Protein AF-0000000083549636 (afdb_homodimer)

Solvent-accessible surface area (backbone atoms only — not comparable to full-atom values): 14020 Å² total; per-residue (Å²): 112,46,42,38,37,37,41,32,46,64,84,72,48,72,67,56,48,50,49,48,54,52,51,46,47,52,28,48,30,70,41,70,68,48,62,85,80,60,71,44,77,49,77,46,73,27,59,72,86,30,52,46,70,59,37,58,72,70,75,50,64,70,58,80,68,32,36,42,35,42,33,38,28,56,79,69,54,65,66,43,44,41,44,28,35,36,44,33,28,53,48,36,30,75,76,66,66,34,55,34,47,22,36,27,40,40,44,38,70,51,56,58,85,73,39,64,91,53,92,89,34,39,40,52,73,71,63,79,88,112,47,43,38,39,37,43,33,46,65,86,72,50,72,68,54,48,47,50,49,54,52,50,46,48,52,25,47,30,70,40,70,68,50,59,85,39,41,40,36,38,39,52,47,71,28,57,72,93,72,59,88,76,82,60,94,79,74,76,59,64,71,58,79,68,32,38,40,36,42,34,38,24,53,82,72,53,71,66,42,50,52,47,28,54,51,44,32,35,53,48,36,32,76,75,68,66,34,54,58,65,22,56,47,78,48,80,44,67,36,56,59,71,32,32,22,76,28,60,28,32,34,40,53,72,73,62,80,88

Organism: NCBI:txid2306993

Secondary structure (DSSP, 8-state):
--EEEEEEES---HHHHHHHHHHHHHHHHHHHT--TT--EEEEEEE-GGGEEE--TTS-----TT-EEEEEEES---HHHHHHHHHHHHHHIIIII---GGGEEEEEEE--GGG---BTTB-HHHHT--/--EEEEEEES---HHHHHHHHHHHHHHHHHHHT--TT--EEEEEEE-GGG-----SSS-----TT-EEEEEEES---HHHHHHHHHHHHHHHHHHH---GGGEEEEEEE--GGGEE-BTTB-HHHHT--

Nearest PDB structures (foldseek):
  2aag-assembly2_D  TM=9.962E-01  e=1.616E-19  Pseudomonas pavonaceae
  2aaj-assembly1_A  TM=9.960E-01  e=3.133E-18  Pseudomonas pavonaceae
  4lho-assembly1_A  TM=9.629E-01  e=4.866E-15  coryneform bacterium
  7puo-assembly2_F  TM=8.118E-01  e=1.843E-08  Pseudomonas putida
  6blm-assembly1_C  TM=8.135E-01  e=2.713E-08  Burkholderia lata

Foldseek 3Di:
DKAKEKEAEDDDDPVLVVQLQLLLLVLLCVLQVDDSPPHHYYYDYDHPVVDDDDQPPPPQDEDNGAMEMEMEEADDDPRSVVSSLVSSQVSCCVRNVRHSSRYHYHYDHDDQQVDDPDDPDSCSVVVVD/DKAKEKEAEDDDDPVLVVQLQLLLLVLLCVLQVDDSPPHHYYYDYDHPVVDDDDDPPPPQDEDRGAMEMEMEEADDDPVSVVSSLVSSQVSCCVRNVRHSSRYDYHYDHDDQQVDDPDPPDSCSVVVVD

Sequence (258 aa):
MPLMQYHVIKGRTPEQIALLLDTAHDAMVRSFGVPEGDRYQTLQEYEPSHLKALDTGLGIPRTENFVLLHVVSRPRGKEAKQEFYRNLCDDLQAKCGIAPSDVMISFTENGDEDWSFGYGRAQFLTGELMPLMQYHVIKGRTPEQIALLLDTAHDAMVRSFGVPEGDRYQTLQEYEPSHLKALDTGLGIPRTENFVLLHVVSRPRGKEAKQEFYRNLCDDLQAKCGIAPSDVMISFTENGDEDWSFGYGRAQFLTGEL

InterPro domains:
  IPR014347 Tautomerase/MIF superfamily [G3DSA:3.30.429.10] (1-129)
  IPR014347 Tautomerase/MIF superfamily [SSF55331] (2-128)
  IPR037479 Tautomerase, MSAD family [PF14552] (38-118)
  IPR037479 Tautomerase, MSAD family [PTHR38460] (1-128)

Radius of gyration: 18.74 Å; Cα contacts (8 Å, |Δi|>4): 483; chains: 2; bounding box: 41×49×44 Å

pLDDT: mean 95.76, std 3.69, range [76.69, 98.81]

Structure (mmCIF, N/CA/C/O backbone):
data_AF-0000000083549636-model_v1
#
loop_
_entity.id
_entity.type
_entity.pdbx_description
1 polymer 'Tautomerase family protein'
#
loop_
_atom_site.group_PDB
_atom_site.id
_atom_site.type_symbol
_atom_site.label_atom_id
_atom_site.label_alt_id
_atom_site.label_comp_id
_atom_site.label_asym_id
_atom_site.label_entity_id
_atom_site.label_seq_id
_atom_site.pdbx_PDB_ins_code
_atom_site.Cartn_x
_atom_site.Cartn_y
_atom_site.Cartn_z
_atom_site.occupancy
_atom_site.B_iso_or_equiv
_atom_site.auth_seq_id
_atom_site.auth_comp_id
_ato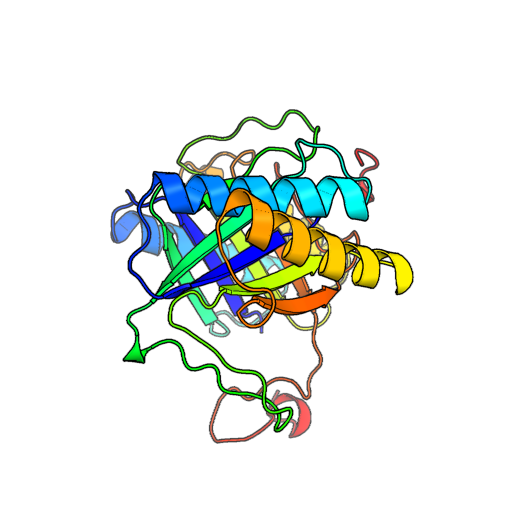m_site.auth_asym_id
_atom_site.auth_atom_id
_atom_site.pdbx_PDB_model_num
ATOM 1 N N . MET A 1 1 ? 10.75 -14.773 1.846 1 79.81 1 MET A N 1
ATOM 2 C CA . MET A 1 1 ? 10.047 -14.367 3.059 1 79.81 1 MET A CA 1
ATOM 3 C C . MET A 1 1 ? 9.359 -13.016 2.861 1 79.81 1 MET A C 1
ATOM 5 O O . MET A 1 1 ? 9.883 -11.984 3.277 1 79.81 1 MET A O 1
ATOM 9 N N . PRO A 1 2 ? 8.234 -13.453 2.068 1 95.69 2 PRO A N 1
ATOM 10 C CA . PRO A 1 2 ? 7.566 -12.156 1.888 1 95.69 2 PRO A CA 1
ATOM 11 C C . PRO A 1 2 ? 6.465 -11.914 2.918 1 95.69 2 PRO A C 1
ATOM 13 O O . PRO A 1 2 ? 5.824 -12.859 3.381 1 95.69 2 PRO A O 1
ATOM 16 N N . LEU A 1 3 ? 6.344 -10.727 3.414 1 97.81 3 LEU A N 1
ATOM 17 C CA . LEU A 1 3 ? 5.137 -10.266 4.09 1 97.81 3 LEU A CA 1
ATOM 18 C C . LEU A 1 3 ? 4.098 -9.789 3.078 1 97.81 3 LEU A C 1
ATOM 20 O O . LEU A 1 3 ? 4.359 -8.867 2.299 1 97.81 3 LEU A O 1
ATOM 24 N N . MET A 1 4 ? 2.975 -10.492 3.049 1 98.5 4 MET A N 1
ATOM 25 C CA . MET A 1 4 ? 1.905 -10.141 2.119 1 98.5 4 MET A CA 1
ATOM 26 C C . MET A 1 4 ? 0.759 -9.445 2.846 1 98.5 4 MET A C 1
ATOM 28 O O . MET A 1 4 ? 0.132 -10.031 3.73 1 98.5 4 MET A O 1
ATOM 32 N N . GLN A 1 5 ? 0.441 -8.195 2.426 1 98.69 5 GLN A N 1
ATOM 33 C CA . GLN A 1 5 ? -0.58 -7.367 3.064 1 98.69 5 GLN A CA 1
ATOM 34 C C . GLN A 1 5 ? -1.733 -7.082 2.105 1 98.69 5 GLN A C 1
ATOM 36 O O . GLN A 1 5 ? -1.559 -6.387 1.104 1 98.69 5 GLN A O 1
ATOM 41 N N . TYR A 1 6 ? -2.893 -7.574 2.504 1 98.81 6 TYR A N 1
ATOM 42 C CA . TYR A 1 6 ? -4.059 -7.457 1.637 1 98.81 6 TYR A CA 1
ATOM 43 C C . TYR A 1 6 ? -4.996 -6.359 2.125 1 98.81 6 TYR A C 1
ATOM 45 O O . TYR A 1 6 ? -5.238 -6.23 3.328 1 98.81 6 TYR A O 1
ATOM 53 N N . HIS A 1 7 ? -5.477 -5.582 1.201 1 98.69 7 HIS A N 1
ATOM 54 C CA . HIS A 1 7 ? -6.5 -4.566 1.418 1 98.69 7 HIS A CA 1
ATOM 55 C C . HIS A 1 7 ? -7.719 -4.812 0.534 1 98.69 7 HIS A C 1
ATOM 57 O O . HIS A 1 7 ? -7.609 -4.812 -0.694 1 98.69 7 HIS A O 1
ATOM 63 N N . VAL A 1 8 ? -8.836 -5.043 1.179 1 98.44 8 VAL A N 1
ATOM 64 C CA . VAL A 1 8 ? -10.039 -5.402 0.439 1 98.44 8 VAL A CA 1
ATOM 65 C C . VAL A 1 8 ? -11.242 -4.648 1.008 1 98.44 8 VAL A C 1
ATOM 67 O O . VAL A 1 8 ? -11.195 -4.16 2.139 1 98.44 8 VAL A O 1
ATOM 70 N N . ILE A 1 9 ? -12.258 -4.496 0.189 1 96.94 9 ILE A N 1
ATOM 71 C CA . ILE A 1 9 ? -13.516 -3.938 0.661 1 96.94 9 ILE A CA 1
ATOM 72 C C . ILE A 1 9 ? -14.297 -5 1.429 1 96.94 9 ILE A C 1
ATOM 74 O O . ILE A 1 9 ? -14.32 -6.168 1.033 1 96.94 9 ILE A O 1
ATOM 78 N N . LYS A 1 10 ? -15 -4.57 2.467 1 96.5 10 LYS A N 1
ATOM 79 C CA . LYS A 1 10 ? -15.828 -5.473 3.262 1 96.5 10 LYS A CA 1
ATOM 80 C C . LYS A 1 10 ? -16.828 -6.215 2.385 1 96.5 10 LYS A C 1
ATOM 82 O O . LYS A 1 10 ? -17.328 -5.668 1.398 1 96.5 10 LYS A O 1
ATOM 87 N N . GLY A 1 11 ? -17.203 -7.562 2.863 1 95.94 11 GLY A N 1
ATOM 88 C CA . GLY A 1 11 ? -18.25 -8.281 2.152 1 95.94 11 GLY A CA 1
ATOM 89 C C . GLY A 1 11 ? -17.953 -9.758 1.978 1 95.94 11 GLY A C 1
ATOM 90 O O . GLY A 1 11 ? -18.844 -10.555 1.704 1 95.94 11 GLY A O 1
ATOM 91 N N . ARG A 1 12 ? -16.734 -10.18 2.078 1 96.94 12 ARG A N 1
ATOM 92 C CA . ARG A 1 12 ? -16.359 -11.578 1.912 1 96.94 12 ARG A CA 1
ATOM 93 C C . ARG A 1 12 ? -16.625 -12.375 3.182 1 96.94 12 ARG A C 1
ATOM 95 O O . ARG A 1 12 ? -16.5 -11.859 4.289 1 96.94 12 ARG A O 1
ATOM 102 N N . THR A 1 13 ? -16.984 -13.625 2.959 1 97.88 13 THR A N 1
ATOM 103 C CA . THR A 1 13 ? -17.125 -14.531 4.09 1 97.88 13 THR A CA 1
ATOM 104 C C . THR A 1 13 ? -15.758 -14.984 4.594 1 97.88 13 THR A C 1
ATOM 106 O O . THR A 1 13 ? -14.758 -14.867 3.881 1 97.88 13 THR A O 1
ATOM 109 N N . PRO A 1 14 ? -15.75 -15.477 5.836 1 97.75 14 PRO A N 1
ATOM 110 C CA . PRO A 1 14 ? -14.484 -16.016 6.336 1 97.75 14 PRO A CA 1
ATOM 111 C C . PRO A 1 14 ? -13.906 -17.094 5.422 1 97.75 14 PRO A C 1
ATOM 113 O O . PRO A 1 14 ? -12.68 -17.188 5.262 1 97.75 14 PRO A O 1
ATOM 116 N N . GLU A 1 15 ? -14.766 -17.875 4.891 1 98.25 15 GLU A N 1
ATOM 117 C CA . GLU A 1 15 ? -14.305 -18.938 3.986 1 98.25 15 GLU A CA 1
ATOM 118 C C . GLU A 1 15 ? -13.688 -18.344 2.723 1 98.25 15 GLU A C 1
ATOM 120 O O . GLU A 1 15 ? -12.68 -18.844 2.225 1 98.25 15 GLU A O 1
ATOM 125 N N . GLN A 1 16 ? -14.32 -17.344 2.174 1 98.19 16 GLN A N 1
ATOM 126 C CA . GLN A 1 16 ? -13.797 -16.672 0.992 1 98.19 16 GLN A CA 1
ATOM 127 C C . GLN A 1 16 ? -12.445 -16.016 1.285 1 98.19 16 GLN A C 1
ATOM 129 O O . GLN A 1 16 ? -11.547 -16.031 0.439 1 98.19 16 GLN A O 1
ATOM 134 N N . ILE A 1 17 ? -12.297 -15.414 2.482 1 98.44 17 ILE A N 1
ATOM 135 C CA . ILE A 1 17 ? -11.047 -14.789 2.891 1 98.44 17 ILE A CA 1
ATOM 136 C C . ILE A 1 17 ? -9.953 -15.852 3.014 1 98.44 17 ILE A C 1
ATOM 138 O O . ILE A 1 17 ? -8.844 -15.68 2.508 1 98.44 17 ILE A O 1
ATOM 142 N N . ALA A 1 18 ? -10.281 -16.953 3.65 1 98.56 18 ALA A N 1
ATOM 143 C CA . ALA A 1 18 ? -9.32 -18.031 3.799 1 98.56 18 ALA A CA 1
ATOM 144 C C . ALA A 1 18 ? -8.852 -18.547 2.438 1 98.56 18 ALA A C 1
ATOM 146 O O . ALA A 1 18 ? -7.652 -18.766 2.23 1 98.56 18 ALA A O 1
ATOM 147 N N . LEU A 1 19 ? -9.758 -18.688 1.578 1 98.75 19 LEU A N 1
ATOM 148 C CA . LEU A 1 19 ? -9.43 -19.172 0.243 1 98.75 19 LEU A CA 1
ATOM 149 C C . LEU A 1 19 ? -8.539 -18.172 -0.494 1 98.75 19 LEU A C 1
ATOM 151 O O . LEU A 1 19 ? -7.594 -18.578 -1.177 1 98.75 19 LEU A O 1
ATOM 155 N N . LEU A 1 20 ? -8.852 -16.922 -0.37 1 98.75 20 LEU A N 1
ATOM 156 C CA . LEU A 1 20 ? -8.047 -15.875 -0.977 1 98.75 20 LEU A CA 1
ATOM 157 C C . LEU A 1 20 ? -6.609 -15.93 -0.469 1 98.75 20 LEU A C 1
ATOM 159 O O . LEU A 1 20 ? -5.668 -15.93 -1.262 1 98.75 20 LEU A O 1
ATOM 163 N N . LEU A 1 21 ? -6.441 -16 0.85 1 98.75 21 LEU A N 1
ATOM 164 C CA . LEU A 1 21 ? -5.117 -16.016 1.458 1 98.75 21 LEU A CA 1
ATOM 165 C C . LEU A 1 21 ? -4.344 -17.266 1.054 1 98.75 21 LEU A C 1
ATOM 167 O O . LEU A 1 21 ? -3.164 -17.188 0.705 1 98.75 21 LEU A O 1
ATOM 171 N N . ASP A 1 22 ? -5.012 -18.391 1.09 1 98.75 22 ASP A N 1
ATOM 172 C CA . ASP A 1 22 ? -4.379 -19.656 0.702 1 98.75 22 ASP A CA 1
ATOM 173 C C . ASP A 1 22 ? -3.938 -19.609 -0.76 1 98.75 22 ASP A C 1
ATOM 175 O O . ASP A 1 22 ? -2.82 -20.016 -1.088 1 98.75 22 ASP A O 1
ATOM 179 N N . THR A 1 23 ? -4.812 -19.172 -1.6 1 98.81 23 THR A N 1
ATOM 180 C CA . THR A 1 23 ? -4.555 -19.125 -3.035 1 98.81 23 THR A CA 1
ATOM 181 C C . THR A 1 23 ? -3.361 -18.219 -3.338 1 98.81 23 THR A C 1
ATOM 183 O O . THR A 1 23 ? -2.473 -18.594 -4.105 1 98.81 23 THR A O 1
ATOM 186 N N . ALA A 1 24 ? -3.357 -17.062 -2.75 1 98.75 24 ALA A N 1
ATOM 187 C CA . ALA A 1 24 ? -2.256 -16.125 -2.969 1 98.75 24 ALA A CA 1
ATOM 188 C C . ALA A 1 24 ? -0.942 -16.688 -2.439 1 98.75 24 ALA A C 1
ATOM 190 O O . ALA A 1 24 ? 0.109 -16.516 -3.062 1 98.75 24 ALA A O 1
ATOM 191 N N . HIS A 1 25 ? -1.018 -17.312 -1.32 1 98.38 25 HIS A N 1
ATOM 192 C CA . HIS A 1 25 ? 0.175 -17.922 -0.747 1 98.38 25 HIS A CA 1
ATOM 193 C C . HIS A 1 25 ? 0.759 -18.969 -1.683 1 98.38 25 HIS A C 1
ATOM 195 O O . HIS A 1 25 ? 1.968 -19 -1.927 1 98.38 25 HIS A O 1
ATOM 201 N N . ASP A 1 26 ? -0.041 -19.797 -2.176 1 98.25 26 ASP A N 1
ATOM 202 C CA . ASP A 1 26 ? 0.401 -20.844 -3.09 1 98.25 26 ASP A CA 1
ATOM 203 C C . ASP A 1 26 ? 1.101 -20.25 -4.309 1 98.25 26 ASP A C 1
ATOM 205 O O . ASP A 1 26 ? 2.137 -20.766 -4.746 1 98.25 26 ASP A O 1
ATOM 209 N N . ALA A 1 27 ? 0.488 -19.219 -4.859 1 98.31 27 ALA A N 1
ATOM 210 C CA . ALA A 1 27 ? 1.088 -18.562 -6.012 1 98.31 27 ALA A CA 1
ATOM 211 C C . ALA A 1 27 ? 2.465 -18 -5.668 1 98.31 27 ALA A C 1
ATOM 213 O O . ALA A 1 27 ? 3.396 -18.094 -6.473 1 98.31 27 ALA A O 1
ATOM 214 N N . MET A 1 28 ? 2.562 -17.375 -4.496 1 97.69 28 MET A N 1
ATOM 215 C CA . MET A 1 28 ? 3.824 -16.797 -4.039 1 97.69 28 MET A CA 1
ATOM 216 C C . MET A 1 28 ? 4.891 -17.875 -3.881 1 97.69 28 MET A C 1
ATOM 218 O O . MET A 1 28 ? 6.012 -17.719 -4.363 1 97.69 28 MET A O 1
ATOM 222 N N . VAL A 1 29 ? 4.57 -18.984 -3.291 1 97.31 29 VAL A N 1
ATOM 223 C CA . VAL A 1 29 ? 5.484 -20.109 -3.068 1 97.31 29 VAL A CA 1
ATOM 224 C C . VAL A 1 29 ? 6 -20.625 -4.406 1 97.31 29 VAL A C 1
ATOM 226 O O . VAL A 1 29 ? 7.207 -20.797 -4.594 1 97.31 29 VAL A O 1
ATOM 229 N N . ARG A 1 30 ? 5.133 -20.812 -5.332 1 96.5 30 ARG A N 1
ATOM 230 C CA . ARG A 1 30 ? 5.488 -21.359 -6.641 1 96.5 30 ARG A CA 1
ATOM 23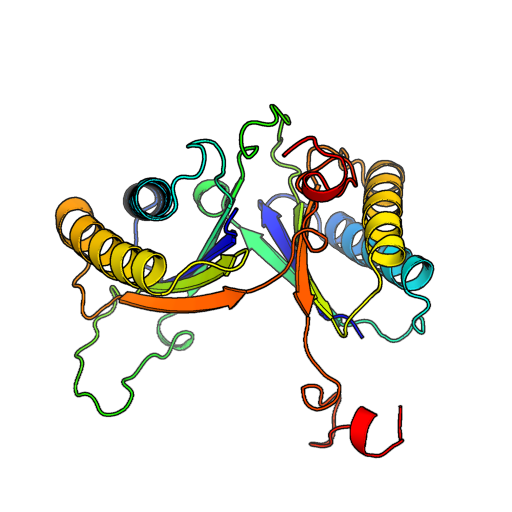1 C C . ARG A 1 30 ? 6.367 -20.375 -7.418 1 96.5 30 ARG A C 1
ATOM 233 O O . ARG A 1 30 ? 7.293 -20.781 -8.117 1 96.5 30 ARG A O 1
ATOM 240 N N . SER A 1 31 ? 6.094 -19.141 -7.336 1 96.69 31 SER A N 1
ATOM 241 C CA . SER A 1 31 ? 6.77 -18.141 -8.156 1 96.69 31 SER A CA 1
ATOM 242 C C . SER A 1 31 ? 8.148 -17.812 -7.602 1 96.69 31 SER A C 1
ATOM 244 O O . SER A 1 31 ? 9.086 -17.562 -8.359 1 96.69 31 SER A O 1
ATOM 246 N N . PHE A 1 32 ? 8.25 -17.781 -6.285 1 95.88 32 PHE A N 1
ATOM 247 C CA . PHE A 1 32 ? 9.492 -17.328 -5.672 1 95.88 32 PHE A CA 1
ATOM 248 C C . PHE A 1 32 ? 10.297 -18.5 -5.137 1 95.88 32 PHE A C 1
ATOM 250 O O . PHE A 1 32 ? 11.461 -18.328 -4.762 1 95.88 32 PHE A O 1
ATOM 257 N N . GLY A 1 33 ? 9.773 -19.672 -5.078 1 93.88 33 GLY A N 1
ATOM 258 C CA . GLY A 1 33 ? 10.492 -20.844 -4.621 1 93.88 33 GLY A CA 1
ATOM 259 C C . GLY A 1 33 ? 10.789 -20.828 -3.135 1 93.88 33 GLY A C 1
ATOM 260 O O . GLY A 1 33 ? 11.875 -21.25 -2.707 1 93.88 33 GLY A O 1
ATOM 261 N N . VAL A 1 34 ? 9.961 -20.328 -2.338 1 92.69 34 VAL A N 1
ATOM 262 C CA . VAL A 1 34 ? 10.133 -20.281 -0.89 1 92.69 34 VAL A CA 1
ATOM 263 C C . VAL A 1 34 ? 9.461 -21.5 -0.257 1 92.69 34 VAL A C 1
ATOM 265 O O . VAL A 1 34 ? 8.578 -22.109 -0.865 1 92.69 34 VAL A O 1
ATOM 268 N N . PRO A 1 35 ? 9.906 -21.859 0.959 1 93.69 35 PRO A N 1
ATOM 269 C CA . PRO A 1 35 ? 9.227 -22.969 1.639 1 93.69 35 PRO A CA 1
ATOM 270 C C . PRO A 1 35 ? 7.75 -22.688 1.89 1 93.69 35 PRO A C 1
ATOM 272 O O . PRO A 1 35 ? 7.363 -21.531 2.113 1 93.69 35 PRO A O 1
ATOM 275 N N . GLU A 1 36 ? 6.969 -23.75 1.925 1 94.75 36 GLU A N 1
ATOM 276 C CA . GLU A 1 36 ? 5.527 -23.625 2.143 1 94.75 36 GLU A CA 1
ATOM 277 C C . GLU A 1 36 ? 5.227 -22.969 3.484 1 94.75 36 GLU A C 1
ATOM 279 O O . GLU A 1 36 ? 4.234 -22.25 3.621 1 94.75 36 GLU A O 1
ATOM 284 N N . GLY A 1 37 ? 6.098 -23.203 4.402 1 95.06 37 GLY A N 1
ATOM 285 C CA . GLY A 1 37 ? 5.871 -22.672 5.738 1 95.06 37 GLY A CA 1
ATOM 286 C C . GLY A 1 37 ? 6.207 -21.203 5.863 1 95.06 37 GLY A C 1
ATOM 287 O O . GLY A 1 37 ? 5.902 -20.562 6.879 1 95.06 37 GLY A O 1
ATOM 288 N N . ASP A 1 38 ? 6.871 -20.656 4.918 1 93.88 38 ASP A N 1
ATOM 289 C CA . ASP A 1 38 ? 7.199 -19.234 4.895 1 93.88 38 ASP A CA 1
ATOM 290 C C . ASP A 1 38 ? 5.965 -18.391 4.586 1 93.88 38 ASP A C 1
ATOM 292 O O . ASP A 1 38 ? 5.805 -17.906 3.465 1 93.88 38 ASP A O 1
ATOM 296 N N . ARG A 1 39 ? 5.105 -18.281 5.59 1 97.19 39 ARG A N 1
ATOM 297 C CA . ARG A 1 39 ? 3.797 -17.672 5.383 1 97.19 39 ARG A CA 1
ATOM 298 C C . ARG A 1 39 ? 3.547 -16.562 6.391 1 97.19 39 ARG A C 1
ATOM 300 O O . ARG A 1 39 ? 3.355 -16.812 7.578 1 97.19 39 ARG A O 1
ATOM 307 N N . TYR A 1 40 ? 3.555 -15.383 6.008 1 97.69 40 TYR A N 1
ATOM 308 C CA . TYR A 1 40 ? 3.248 -14.172 6.766 1 97.69 40 TYR A CA 1
ATOM 309 C C . TYR A 1 40 ? 2.283 -13.273 6 1 97.69 40 TYR A C 1
ATOM 311 O O . TYR A 1 40 ? 2.658 -12.672 4.992 1 97.69 40 TYR A O 1
ATOM 319 N N . GLN A 1 41 ? 0.999 -13.234 6.422 1 98.44 41 GLN A N 1
ATOM 320 C CA . GLN A 1 41 ? -0.055 -12.531 5.703 1 98.44 41 GLN A CA 1
ATOM 321 C C . GLN A 1 41 ? -0.941 -11.734 6.66 1 98.44 41 GLN A C 1
ATOM 323 O O . GLN A 1 41 ? -1.229 -12.195 7.77 1 98.44 41 GLN A O 1
ATOM 328 N N . THR A 1 42 ? -1.265 -10.578 6.258 1 98.5 42 THR A N 1
ATOM 329 C CA . THR A 1 42 ? -2.289 -9.789 6.93 1 98.5 42 THR A CA 1
ATOM 330 C C . THR A 1 42 ? -3.365 -9.344 5.941 1 98.5 42 THR A C 1
ATOM 332 O O . THR A 1 42 ? -3.086 -9.156 4.758 1 98.5 42 THR A O 1
ATOM 335 N N . LEU A 1 43 ? -4.598 -9.258 6.398 1 98.56 43 LEU A N 1
ATOM 336 C CA . LEU A 1 43 ? -5.699 -8.773 5.574 1 98.56 43 LEU A CA 1
ATOM 337 C C . LEU A 1 43 ? -6.535 -7.746 6.332 1 98.56 43 LEU A C 1
ATOM 339 O O . LEU A 1 43 ? -6.957 -7.996 7.465 1 98.56 43 LEU A O 1
ATOM 343 N N . GLN A 1 44 ? -6.668 -6.617 5.742 1 97.81 44 GLN A N 1
ATOM 344 C CA . GLN A 1 44 ? -7.523 -5.562 6.277 1 97.81 44 GLN A CA 1
ATOM 345 C C . GLN A 1 44 ? -8.758 -5.363 5.406 1 97.81 44 GLN A C 1
ATOM 347 O O . GLN A 1 44 ? -8.664 -5.348 4.18 1 97.81 44 GLN A O 1
ATOM 352 N N . GLU A 1 45 ? -9.883 -5.238 6.035 1 97.88 45 GLU A N 1
ATOM 353 C CA . GLU A 1 45 ? -11.133 -4.945 5.344 1 97.88 45 GLU A CA 1
ATOM 354 C C . GLU A 1 45 ? -11.547 -3.49 5.535 1 97.88 45 GLU A C 1
ATOM 356 O O . GLU A 1 45 ? -11.406 -2.941 6.633 1 97.88 45 GLU A O 1
ATOM 361 N N . TYR A 1 46 ? -12.039 -2.92 4.445 1 96.5 46 TYR A N 1
ATOM 362 C CA . TYR A 1 46 ? -12.383 -1.502 4.453 1 96.5 46 TYR A CA 1
ATOM 363 C C . TYR A 1 46 ? -13.852 -1.293 4.086 1 96.5 46 TYR A C 1
ATOM 365 O O . TYR A 1 46 ? -14.414 -2.059 3.301 1 96.5 46 TYR A O 1
ATOM 373 N N . GLU A 1 47 ? -14.391 -0.151 4.664 1 94.81 47 GLU A N 1
ATOM 374 C CA . GLU A 1 47 ? -15.586 0.396 4.035 1 94.81 47 GLU A CA 1
ATOM 375 C C . GLU A 1 47 ? -15.305 0.859 2.609 1 94.81 47 GLU A C 1
ATOM 377 O O . GLU A 1 47 ? -14.195 1.314 2.311 1 94.81 47 GLU A O 1
ATOM 382 N N . PRO A 1 48 ? -16.297 0.844 1.713 1 92.94 48 PRO A N 1
ATOM 383 C CA . PRO A 1 48 ? -16.094 1.262 0.325 1 92.94 48 PRO A CA 1
ATOM 384 C C . PRO A 1 48 ? -15.5 2.666 0.214 1 92.94 48 PRO A C 1
ATOM 386 O O . PRO A 1 48 ? -14.727 2.945 -0.708 1 92.94 48 PRO A O 1
ATOM 389 N N . SER A 1 49 ? -15.797 3.494 1.143 1 92.69 49 SER A N 1
ATOM 390 C CA . SER A 1 49 ? -15.328 4.875 1.109 1 92.69 49 SER A CA 1
ATOM 391 C C . SER A 1 49 ? -13.844 4.969 1.455 1 92.69 49 SER A C 1
ATOM 393 O O . SER A 1 49 ? -13.211 6.004 1.24 1 92.69 49 SER A O 1
ATOM 395 N N . HIS A 1 50 ? -13.266 3.869 1.99 1 95.88 50 HIS A N 1
ATOM 396 C CA . HIS A 1 50 ? -11.938 3.936 2.594 1 95.88 50 HIS A CA 1
ATOM 397 C C . HIS A 1 50 ? -10.891 3.287 1.694 1 95.88 50 HIS A C 1
ATOM 399 O O . HIS A 1 50 ? -9.703 3.287 2.02 1 95.88 50 HIS A O 1
ATOM 405 N N . LEU A 1 51 ? -11.281 2.721 0.689 1 95.94 51 LEU A N 1
ATOM 406 C CA . LEU A 1 51 ? -10.391 2.137 -0.305 1 95.94 51 LEU A CA 1
ATOM 407 C C . LEU A 1 51 ? -10.734 2.629 -1.706 1 95.94 51 LEU A C 1
ATOM 409 O O . LEU A 1 51 ? -11.797 2.293 -2.238 1 95.94 51 LEU A O 1
ATOM 413 N N . LYS A 1 52 ? -9.805 3.43 -2.27 1 95.25 52 LYS A N 1
ATOM 414 C CA . LYS A 1 52 ? -9.984 3.979 -3.611 1 95.25 52 LYS A CA 1
ATOM 415 C C . LYS A 1 52 ? -8.945 3.422 -4.578 1 95.25 52 LYS A C 1
ATOM 417 O O . LYS A 1 52 ? -7.746 3.43 -4.285 1 95.25 52 LYS A O 1
ATOM 422 N N . ALA A 1 53 ? -9.453 2.879 -5.637 1 93.19 53 ALA A N 1
ATOM 423 C CA . ALA A 1 53 ? -8.586 2.371 -6.695 1 93.19 53 ALA A CA 1
ATOM 424 C C . ALA A 1 53 ? -9.172 2.66 -8.07 1 93.19 53 ALA A C 1
ATOM 426 O O . ALA A 1 53 ? -10.18 2.068 -8.461 1 93.19 53 ALA A O 1
ATOM 427 N N . LEU A 1 54 ? -8.555 3.529 -8.773 1 90.75 54 LEU A N 1
ATOM 428 C CA . LEU A 1 54 ? -8.992 3.795 -10.141 1 90.75 54 LEU A CA 1
ATOM 429 C C . LEU A 1 54 ? -8.109 3.066 -11.148 1 90.75 54 LEU A C 1
ATOM 431 O O . LEU A 1 54 ? -7.996 1.839 -11.109 1 90.75 54 LEU A O 1
ATOM 435 N N . ASP A 1 55 ? -7.441 3.619 -12.203 1 79.62 55 ASP A N 1
ATOM 436 C CA . ASP A 1 55 ? -6.793 2.746 -13.18 1 79.62 55 ASP A CA 1
ATOM 437 C C . ASP A 1 55 ? -5.562 3.416 -13.781 1 79.62 55 ASP A C 1
ATOM 439 O O . ASP A 1 55 ? -5.047 2.969 -14.812 1 79.62 55 ASP A O 1
ATOM 443 N N . THR A 1 56 ? -4.953 4.387 -13.25 1 76.69 56 THR A N 1
ATOM 444 C CA . THR A 1 56 ? -3.76 5.066 -13.742 1 76.69 56 THR A CA 1
ATOM 445 C C . THR A 1 56 ? -3.941 5.488 -15.195 1 76.69 56 THR A C 1
ATOM 447 O O . THR A 1 56 ? -2.975 5.543 -15.961 1 76.69 56 THR A O 1
ATOM 450 N N . GLY A 1 57 ? -5.117 5.609 -15.719 1 82.62 57 GLY A N 1
ATOM 451 C CA . GLY A 1 57 ? -5.367 5.945 -17.109 1 82.62 57 GLY A CA 1
ATOM 452 C C . GLY A 1 57 ? -5.332 4.742 -18.031 1 82.62 57 GLY A C 1
ATOM 453 O O . GLY A 1 57 ? -5.281 4.891 -19.25 1 82.62 57 GLY A O 1
ATOM 454 N N . LEU A 1 58 ? -5.289 3.568 -17.656 1 89 58 LEU A N 1
ATOM 455 C CA . LEU A 1 58 ? -5.168 2.33 -18.422 1 89 58 LEU A CA 1
ATOM 456 C C . LEU A 1 58 ? -6.539 1.817 -18.844 1 89 58 LEU A C 1
ATOM 458 O O . LEU A 1 58 ? -6.641 0.926 -19.703 1 89 58 LEU A O 1
ATOM 462 N N . GLY A 1 59 ? -7.52 2.445 -18.25 1 89.75 59 GLY A N 1
ATOM 463 C CA . GLY A 1 59 ? -8.867 2.016 -18.578 1 89.75 59 GLY A CA 1
ATOM 464 C C . GLY A 1 59 ? -9.227 0.661 -17.984 1 89.75 59 GLY A C 1
ATOM 465 O O . GLY A 1 59 ? -9.992 -0.099 -18.578 1 89.75 59 GLY A O 1
ATOM 466 N N . ILE A 1 60 ? -8.648 0.241 -16.953 1 92.69 60 ILE A N 1
ATOM 467 C CA . ILE A 1 60 ? -8.93 -1.033 -16.297 1 92.69 60 ILE A CA 1
ATOM 468 C C . ILE A 1 60 ? -10.219 -0.927 -15.484 1 92.69 60 ILE A C 1
ATOM 470 O O . ILE A 1 60 ? -10.32 -0.113 -14.57 1 92.69 60 ILE A O 1
ATOM 474 N N . PRO A 1 61 ? -11.18 -1.732 -15.844 1 93 61 PRO A N 1
ATOM 475 C CA . PRO A 1 61 ? -12.398 -1.721 -15.023 1 93 61 PRO A CA 1
ATOM 476 C C . PRO A 1 61 ? -12.188 -2.365 -13.656 1 93 61 PRO A C 1
ATOM 478 O O . PRO A 1 61 ? -11.453 -3.346 -13.539 1 93 61 PRO A O 1
ATOM 481 N N . ARG A 1 62 ? -12.836 -1.73 -12.664 1 93.94 62 ARG A N 1
ATOM 482 C CA . ARG A 1 62 ? -12.742 -2.277 -11.312 1 93.94 62 ARG A CA 1
ATOM 483 C C . ARG A 1 62 ? -14.125 -2.568 -10.742 1 93.94 62 ARG A C 1
ATOM 485 O O . ARG A 1 62 ? -15.094 -1.9 -11.094 1 93.94 62 ARG A O 1
ATOM 492 N N . THR A 1 63 ? -14.203 -3.57 -9.914 1 94.38 63 THR A N 1
ATOM 493 C CA . THR A 1 63 ? -15.414 -3.867 -9.156 1 94.38 63 THR A CA 1
ATOM 494 C C . THR A 1 63 ? -15.125 -3.867 -7.66 1 94.38 63 THR A C 1
ATOM 496 O O . THR A 1 63 ? -14 -3.613 -7.238 1 94.38 63 THR A O 1
ATOM 499 N N . GLU A 1 64 ? -16.203 -4.164 -6.879 1 93.5 64 GLU A N 1
ATOM 500 C CA . GLU A 1 64 ? -16.047 -4.234 -5.43 1 93.5 64 GLU A CA 1
ATOM 501 C C . GLU A 1 64 ? -15.188 -5.426 -5.02 1 93.5 64 GLU A C 1
ATOM 503 O O . GLU A 1 64 ? -14.781 -5.539 -3.859 1 93.5 64 GLU A O 1
ATOM 508 N N . ASN A 1 65 ? -14.828 -6.293 -5.922 1 95.69 65 ASN A N 1
ATOM 509 C CA . ASN A 1 65 ? -13.984 -7.449 -5.633 1 95.69 65 ASN A CA 1
ATOM 510 C C . ASN A 1 65 ? -12.508 -7.094 -5.695 1 95.69 65 ASN A C 1
ATOM 512 O O . ASN A 1 65 ? -11.648 -7.973 -5.609 1 95.69 65 ASN A O 1
ATOM 516 N N . PHE A 1 66 ? -12.234 -5.871 -5.746 1 97.25 66 PHE A N 1
ATOM 517 C CA . PHE A 1 66 ? -10.875 -5.363 -5.875 1 97.25 66 PHE A CA 1
ATOM 518 C C . PHE A 1 66 ? -10.016 -5.812 -4.699 1 97.25 66 PHE A C 1
ATOM 520 O O . PHE A 1 66 ? -10.469 -5.785 -3.551 1 97.25 66 PHE A O 1
ATOM 527 N N . VAL A 1 67 ? -8.781 -6.277 -5.047 1 98.56 67 VAL A N 1
ATOM 528 C CA . VAL A 1 67 ? -7.758 -6.66 -4.074 1 98.56 67 VAL A CA 1
ATOM 529 C C . VAL A 1 67 ? -6.48 -5.863 -4.32 1 98.56 67 VAL A C 1
ATOM 531 O O . VAL A 1 67 ? -5.875 -5.965 -5.391 1 98.56 67 VAL A O 1
ATOM 534 N N . LEU A 1 68 ? -6.113 -5.047 -3.352 1 98.69 68 LEU A N 1
ATOM 535 C CA . LEU A 1 68 ? -4.797 -4.418 -3.322 1 98.69 68 LEU A CA 1
ATOM 536 C C . LEU A 1 68 ? -3.826 -5.23 -2.471 1 98.69 68 LEU A C 1
ATOM 538 O O . LEU A 1 68 ? -4.066 -5.438 -1.278 1 98.69 68 LEU A O 1
ATOM 542 N N . LEU A 1 69 ? -2.771 -5.695 -3.084 1 98.81 69 LEU A N 1
ATOM 543 C CA . LEU A 1 69 ? -1.755 -6.473 -2.383 1 98.81 69 LEU A CA 1
ATOM 544 C C . LEU A 1 69 ? -0.429 -5.719 -2.342 1 98.81 69 LEU A C 1
ATOM 546 O O . LEU A 1 69 ? 0.158 -5.43 -3.387 1 98.81 69 LEU A O 1
ATOM 550 N N . HIS A 1 70 ? -0.021 -5.398 -1.163 1 98.75 70 HIS A N 1
ATOM 551 C CA . HIS A 1 70 ? 1.325 -4.875 -0.969 1 98.75 70 HIS A CA 1
ATOM 552 C C . HIS A 1 70 ? 2.258 -5.941 -0.41 1 98.75 70 HIS A C 1
ATOM 554 O O . HIS A 1 70 ? 1.96 -6.559 0.617 1 98.75 70 HIS A O 1
ATOM 560 N N . VAL A 1 71 ? 3.352 -6.137 -1.073 1 98.56 71 VAL A N 1
ATOM 561 C CA . VAL A 1 71 ? 4.301 -7.184 -0.705 1 98.56 71 VAL A CA 1
ATOM 562 C C . VAL A 1 71 ? 5.605 -6.551 -0.225 1 98.56 71 VAL A C 1
ATOM 564 O O . VAL A 1 71 ? 6.164 -5.684 -0.897 1 98.56 71 VAL A O 1
ATOM 567 N N . VAL A 1 72 ? 6.09 -6.91 0.963 1 98.06 72 VAL A N 1
ATOM 568 C CA . VAL A 1 72 ? 7.445 -6.609 1.413 1 98.06 72 VAL A CA 1
ATOM 569 C C . VAL A 1 72 ? 8.328 -7.848 1.256 1 98.06 72 VAL A C 1
ATOM 571 O O . VAL A 1 72 ? 7.992 -8.922 1.753 1 98.06 72 VAL A O 1
ATOM 574 N N . SER A 1 73 ? 9.32 -7.758 0.584 1 96.75 73 SER A N 1
ATOM 575 C CA . SER A 1 73 ? 10.164 -8.914 0.292 1 96.75 73 SER A CA 1
ATOM 576 C C . SER A 1 73 ? 11.625 -8.516 0.149 1 96.75 73 SER A C 1
ATOM 578 O O . SER A 1 73 ? 11.93 -7.348 -0.118 1 96.75 73 SER A O 1
ATOM 580 N N . ARG A 1 74 ? 12.523 -9.562 0.309 1 94.5 74 ARG A N 1
ATOM 581 C CA . ARG A 1 74 ? 13.859 -9.422 -0.254 1 94.5 74 ARG A CA 1
ATOM 582 C C . ARG A 1 74 ? 13.80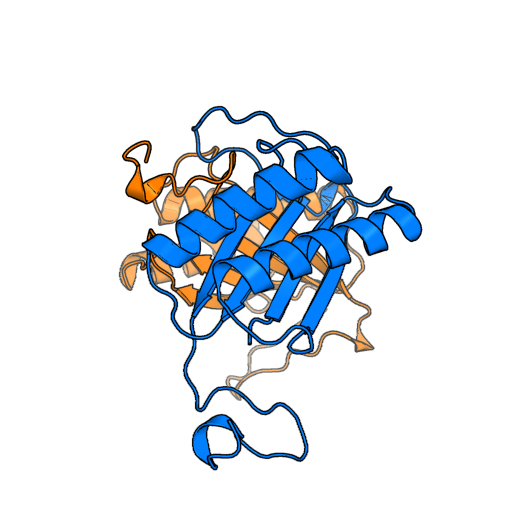5 -9.227 -1.765 1 94.5 74 ARG A C 1
ATOM 584 O O . ARG A 1 74 ? 12.773 -9.484 -2.391 1 94.5 74 ARG A O 1
ATOM 591 N N . PRO A 1 75 ? 14.883 -8.688 -2.305 1 94.81 75 PRO A N 1
ATOM 592 C CA . PRO A 1 75 ? 14.859 -8.461 -3.752 1 94.81 75 PRO A CA 1
ATOM 593 C C . PRO A 1 75 ? 14.547 -9.734 -4.543 1 94.81 75 PRO A C 1
ATOM 595 O O . PRO A 1 75 ? 15.023 -10.812 -4.188 1 94.81 75 PRO A O 1
ATOM 598 N N . ARG A 1 76 ? 13.68 -9.594 -5.453 1 95.06 76 ARG A N 1
ATOM 599 C CA . ARG A 1 76 ? 13.359 -10.625 -6.438 1 95.06 76 ARG A CA 1
ATOM 600 C C . ARG A 1 76 ? 13.625 -10.133 -7.855 1 95.06 76 ARG A C 1
ATOM 602 O O . ARG A 1 76 ? 13.508 -8.938 -8.133 1 95.06 76 ARG A O 1
ATOM 609 N N . GLY A 1 77 ? 13.992 -11.023 -8.719 1 94.56 77 GLY A N 1
ATOM 610 C CA . GLY A 1 77 ? 14.219 -10.656 -10.109 1 94.56 77 GLY A CA 1
ATOM 611 C C . GLY A 1 77 ? 12.945 -10.227 -10.82 1 94.56 77 GLY A C 1
ATOM 612 O O . GLY A 1 77 ? 11.844 -10.617 -10.422 1 94.56 77 GLY A O 1
ATOM 613 N N . LYS A 1 78 ? 13.125 -9.438 -11.914 1 95.62 78 LYS A N 1
ATOM 614 C CA . LYS A 1 78 ? 12.016 -8.938 -12.719 1 95.62 78 LYS A CA 1
ATOM 615 C C . LYS A 1 78 ? 11.148 -10.086 -13.234 1 95.62 78 LYS A C 1
ATOM 617 O O . LYS A 1 78 ? 9.922 -10.023 -13.164 1 95.62 78 LYS A O 1
ATOM 622 N N . GLU A 1 79 ? 11.789 -11.094 -13.742 1 96.06 79 GLU A N 1
ATOM 623 C CA . GLU A 1 79 ? 11.062 -12.227 -14.297 1 96.06 79 GLU A CA 1
ATOM 624 C C . GLU A 1 79 ? 10.242 -12.938 -13.227 1 96.06 79 GL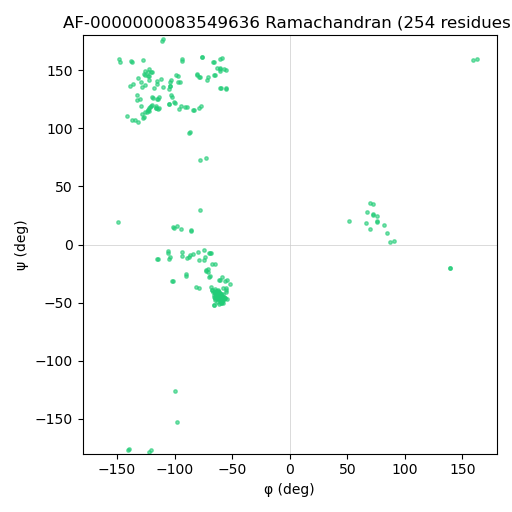U A C 1
ATOM 626 O O . GLU A 1 79 ? 9.094 -13.32 -13.469 1 96.06 79 GLU A O 1
ATOM 631 N N . ALA A 1 80 ? 10.836 -13.117 -12.094 1 96.44 80 ALA A N 1
ATOM 632 C CA . ALA A 1 80 ? 10.133 -13.781 -10.992 1 96.44 80 ALA A CA 1
ATOM 633 C C . ALA A 1 80 ? 8.906 -12.984 -10.562 1 96.44 80 ALA A C 1
ATOM 635 O O . ALA A 1 80 ? 7.848 -13.555 -10.305 1 96.44 80 ALA A O 1
ATOM 636 N N . LYS A 1 81 ? 9.047 -11.688 -10.484 1 97.75 81 LYS A N 1
ATOM 637 C CA . LYS A 1 81 ? 7.906 -10.844 -10.125 1 97.75 81 LYS A CA 1
ATOM 638 C C . LYS A 1 81 ? 6.793 -10.961 -11.164 1 97.75 81 LYS A C 1
ATOM 640 O O . LYS A 1 81 ? 5.617 -11.094 -10.812 1 97.75 81 LYS A O 1
ATOM 645 N N . GLN A 1 82 ? 7.148 -10.898 -12.367 1 97.81 82 GLN A N 1
ATOM 646 C CA . GLN A 1 82 ? 6.137 -10.977 -13.414 1 97.81 82 GLN A CA 1
ATOM 647 C C . GLN A 1 82 ? 5.441 -12.336 -13.406 1 97.81 82 GLN A C 1
ATOM 649 O O . GLN A 1 82 ? 4.23 -12.422 -13.641 1 97.81 82 GLN A O 1
ATOM 654 N N . GLU A 1 83 ? 6.215 -13.305 -13.195 1 97.81 83 GLU A N 1
ATOM 655 C CA . GLU A 1 83 ? 5.617 -14.625 -13.047 1 97.81 83 GLU A CA 1
ATOM 656 C C . GLU A 1 83 ? 4.637 -14.656 -11.875 1 97.81 83 GLU A C 1
ATOM 658 O O . GLU A 1 83 ? 3.549 -15.227 -11.992 1 97.81 83 GLU A O 1
ATOM 663 N N . PHE A 1 84 ? 5.047 -14.102 -10.789 1 98.5 84 PHE A N 1
ATOM 664 C CA . PHE A 1 84 ? 4.168 -14.023 -9.625 1 98.5 84 PHE A CA 1
ATOM 665 C C . PHE A 1 84 ? 2.881 -13.289 -9.969 1 98.5 84 PHE A C 1
ATOM 667 O O . PHE A 1 84 ? 1.787 -13.742 -9.625 1 98.5 84 PHE A O 1
ATOM 674 N N . TYR A 1 85 ? 2.996 -12.141 -10.625 1 98.75 85 TYR A N 1
ATOM 675 C CA . TYR A 1 85 ? 1.814 -11.375 -11.008 1 98.75 85 TYR A CA 1
ATOM 676 C C . TYR A 1 85 ? 0.848 -12.234 -11.82 1 98.75 85 TYR A C 1
ATOM 678 O O . TYR A 1 85 ? -0.346 -12.289 -11.516 1 98.75 85 TYR A O 1
ATOM 686 N N . ARG A 1 86 ? 1.367 -12.945 -12.781 1 98.44 86 ARG A N 1
ATOM 687 C CA . ARG A 1 86 ? 0.553 -13.781 -13.656 1 98.44 86 ARG A CA 1
ATOM 688 C C . ARG A 1 86 ? -0.083 -14.93 -12.883 1 98.44 86 ARG A C 1
ATOM 690 O O . ARG A 1 86 ? -1.294 -15.148 -12.969 1 98.44 86 ARG A O 1
ATOM 697 N N . ASN A 1 87 ? 0.764 -15.641 -12.18 1 98.62 87 ASN A N 1
ATOM 698 C CA . ASN A 1 87 ? 0.281 -16.797 -11.422 1 98.62 87 ASN A CA 1
ATOM 699 C C . ASN A 1 87 ? -0.795 -16.391 -10.422 1 98.62 87 ASN A C 1
ATOM 701 O O . ASN A 1 87 ? -1.804 -17.078 -10.273 1 98.62 87 ASN A O 1
ATOM 705 N N . LEU A 1 88 ? -0.552 -15.336 -9.711 1 98.75 88 LEU A N 1
ATOM 706 C CA . LEU A 1 88 ? -1.514 -14.859 -8.727 1 98.75 88 LEU A CA 1
ATOM 707 C C . LEU A 1 88 ? -2.861 -14.562 -9.375 1 98.75 88 LEU A C 1
ATOM 709 O O . LEU A 1 88 ? -3.896 -15.047 -8.914 1 98.75 88 LEU A O 1
ATOM 713 N N . CYS A 1 89 ? -2.857 -13.797 -10.453 1 98.56 89 CYS A N 1
ATOM 714 C CA . CYS A 1 89 ? -4.098 -13.438 -11.125 1 98.56 89 CYS A CA 1
ATOM 715 C C . CYS A 1 89 ? -4.82 -14.672 -11.648 1 98.56 89 CYS A C 1
ATOM 717 O O . CYS A 1 89 ? -6.031 -14.805 -11.477 1 98.56 89 CYS A O 1
ATOM 719 N N . ASP A 1 90 ? -4.074 -15.555 -12.281 1 98.5 90 ASP A N 1
ATOM 720 C CA . ASP A 1 90 ? -4.668 -16.781 -12.805 1 98.5 90 ASP A CA 1
ATOM 721 C C . ASP A 1 90 ? -5.328 -17.594 -11.688 1 98.5 90 ASP A C 1
ATOM 723 O O . ASP A 1 90 ? -6.469 -18.031 -11.828 1 98.5 90 ASP A O 1
ATOM 727 N N . ASP A 1 91 ? -4.629 -17.781 -10.641 1 98.69 91 ASP A N 1
ATOM 728 C CA . ASP A 1 91 ? -5.121 -18.594 -9.539 1 98.69 91 ASP A CA 1
ATOM 729 C C . ASP A 1 91 ? -6.328 -17.953 -8.867 1 98.69 91 ASP A C 1
ATOM 731 O O . ASP A 1 91 ? -7.312 -18.625 -8.555 1 98.69 91 ASP A O 1
ATOM 735 N N . LEU A 1 92 ? -6.246 -16.641 -8.602 1 98.81 92 LEU A N 1
ATOM 736 C CA . LEU A 1 92 ? -7.352 -15.945 -7.949 1 98.81 92 LEU A CA 1
ATOM 737 C C . LEU A 1 92 ? -8.609 -16 -8.812 1 98.81 92 LEU A C 1
ATOM 739 O O . LEU A 1 92 ? -9.719 -16.125 -8.289 1 98.81 92 LEU A O 1
ATOM 743 N N . GLN A 1 93 ? -8.422 -15.844 -10.094 1 98.62 93 GLN A N 1
ATOM 744 C CA . GLN A 1 93 ? -9.57 -15.953 -10.992 1 98.62 93 GLN A CA 1
ATOM 745 C C . GLN A 1 93 ? -10.172 -17.359 -10.945 1 98.62 93 GLN A C 1
ATOM 747 O O . GLN A 1 93 ? -11.383 -17.516 -10.781 1 98.62 93 GLN A O 1
ATOM 752 N N . ALA A 1 94 ? -9.391 -18.344 -11.07 1 98.62 94 ALA A N 1
ATOM 753 C CA . ALA A 1 94 ? -9.844 -19.719 -11.172 1 98.62 94 ALA A CA 1
ATOM 754 C C . ALA A 1 94 ? -10.469 -20.203 -9.859 1 98.62 94 ALA A C 1
ATOM 756 O O . ALA A 1 94 ? -11.492 -20.891 -9.867 1 98.62 94 ALA A O 1
ATOM 757 N N . LYS A 1 95 ? -9.914 -19.828 -8.719 1 98.5 95 LYS A N 1
ATOM 758 C CA . LYS A 1 95 ? -10.289 -20.438 -7.445 1 98.5 95 LYS A CA 1
ATOM 759 C C . LYS A 1 95 ? -11.219 -19.516 -6.656 1 98.5 95 LYS A C 1
ATOM 761 O O . LYS A 1 95 ? -12.062 -19.984 -5.891 1 98.5 95 LYS A O 1
ATOM 766 N N . CYS A 1 96 ? -11.047 -18.219 -6.832 1 98.38 96 CYS A N 1
ATOM 767 C CA . CYS A 1 96 ? -11.766 -17.281 -5.977 1 98.38 96 CYS A CA 1
ATOM 768 C C . CYS A 1 96 ? -12.758 -16.453 -6.789 1 98.38 96 CYS A C 1
ATOM 770 O O . CYS A 1 96 ? -13.539 -15.68 -6.227 1 98.38 96 CYS A O 1
ATOM 772 N N . GLY A 1 97 ? -12.656 -16.5 -8.102 1 98.12 97 GLY A N 1
ATOM 773 C CA . GLY A 1 97 ? -13.539 -15.711 -8.938 1 98.12 97 GLY A CA 1
ATOM 774 C C . GLY A 1 97 ? -13.172 -14.242 -8.969 1 98.12 97 GLY A C 1
ATOM 775 O O . GLY A 1 97 ? -14.016 -13.391 -9.242 1 98.12 97 GLY A O 1
ATOM 776 N N . ILE A 1 98 ? -11.992 -13.898 -8.641 1 98.38 98 ILE A N 1
ATOM 777 C CA . ILE A 1 98 ? -11.523 -12.516 -8.68 1 98.38 98 ILE A CA 1
ATOM 778 C C . ILE A 1 98 ? -10.906 -12.219 -10.047 1 98.38 98 ILE A C 1
ATOM 780 O O . ILE A 1 98 ? -9.93 -12.859 -10.445 1 98.38 98 ILE A O 1
ATOM 784 N N . ALA A 1 99 ? -11.516 -11.273 -10.719 1 98.31 99 ALA A N 1
ATOM 785 C CA . ALA A 1 99 ? -11.047 -10.922 -12.062 1 98.31 99 ALA A CA 1
ATOM 786 C C . ALA A 1 99 ? -9.641 -10.344 -12.016 1 98.31 99 ALA A C 1
ATOM 788 O O . ALA A 1 99 ? -9.305 -9.578 -11.109 1 98.31 99 ALA A O 1
ATOM 789 N N . PRO A 1 100 ? -8.812 -10.625 -13.07 1 98.12 100 PRO A N 1
ATOM 790 C CA . PRO A 1 100 ? -7.457 -10.07 -13.125 1 98.12 100 PRO A CA 1
ATOM 791 C C . PRO A 1 100 ? -7.449 -8.539 -13.094 1 98.12 100 PRO A C 1
ATOM 793 O O . PRO A 1 100 ? -6.48 -7.938 -12.625 1 98.12 100 PRO A O 1
ATOM 796 N N . SER A 1 101 ? -8.523 -7.883 -13.578 1 97.06 101 SER A N 1
ATOM 797 C CA . SER A 1 101 ? -8.641 -6.426 -13.539 1 97.06 101 SER A CA 1
ATOM 798 C C . SER A 1 101 ? -8.773 -5.922 -12.109 1 97.06 101 SER A C 1
ATOM 800 O O . SER A 1 101 ? -8.531 -4.746 -11.828 1 97.06 101 SER A O 1
ATOM 802 N N . ASP A 1 102 ? -9.102 -6.801 -11.164 1 97.88 102 ASP A N 1
ATOM 803 C CA . ASP A 1 102 ? -9.398 -6.402 -9.797 1 97.88 102 ASP A CA 1
ATOM 804 C C . ASP A 1 102 ? -8.211 -6.676 -8.875 1 97.88 102 ASP A C 1
ATOM 806 O O . ASP A 1 102 ? -8.359 -6.703 -7.652 1 97.88 102 ASP A O 1
ATOM 810 N N . VAL A 1 103 ? -7.074 -6.914 -9.422 1 98.25 103 VAL A N 1
ATOM 811 C CA . VAL A 1 103 ? -5.898 -7.195 -8.602 1 98.25 103 VAL A CA 1
ATOM 812 C C . VAL A 1 103 ? -4.809 -6.164 -8.898 1 98.25 103 VAL A C 1
ATOM 814 O O . VAL A 1 103 ? -4.352 -6.039 -10.031 1 98.25 103 VAL A O 1
ATOM 817 N N . MET A 1 104 ? -4.43 -5.406 -7.898 1 98 104 MET A N 1
ATOM 818 C CA . MET A 1 104 ? -3.262 -4.535 -7.965 1 98 104 MET A CA 1
ATOM 819 C C . MET A 1 104 ? -2.195 -4.977 -6.969 1 98 104 MET A C 1
ATOM 821 O O . MET A 1 104 ? -2.512 -5.324 -5.828 1 98 104 MET A O 1
ATOM 825 N N . ILE A 1 105 ? -0.997 -4.953 -7.41 1 98.19 105 ILE A N 1
ATOM 826 C CA . ILE A 1 105 ? 0.104 -5.422 -6.574 1 98.19 105 ILE A CA 1
ATOM 827 C C . ILE A 1 105 ? 1.196 -4.359 -6.516 1 98.19 105 ILE A C 1
ATOM 829 O O . ILE A 1 105 ? 1.542 -3.758 -7.535 1 98.19 105 ILE A O 1
ATOM 833 N N . SER A 1 106 ? 1.694 -4.121 -5.371 1 98.12 106 SER A N 1
ATOM 834 C CA . SER A 1 106 ? 2.857 -3.273 -5.133 1 98.12 106 SER A CA 1
ATOM 835 C C . SER A 1 106 ? 3.887 -3.98 -4.258 1 98.12 106 SER A C 1
ATOM 837 O O . SER A 1 106 ? 3.527 -4.668 -3.297 1 98.12 106 SER A O 1
ATOM 839 N N . PHE A 1 107 ? 5.227 -3.771 -4.633 1 97.12 107 PHE A N 1
ATOM 840 C CA . PHE A 1 107 ? 6.312 -4.34 -3.844 1 97.12 107 PHE A CA 1
ATOM 841 C C . PHE A 1 107 ? 7.102 -3.242 -3.141 1 97.12 107 PHE A C 1
ATOM 843 O O . PHE A 1 107 ? 7.348 -2.18 -3.717 1 97.12 107 PHE A O 1
ATOM 850 N N . THR A 1 108 ? 7.512 -3.533 -1.945 1 97.38 108 THR A N 1
ATOM 851 C CA . THR A 1 108 ? 8.641 -2.883 -1.291 1 97.38 108 THR A CA 1
ATOM 852 C C . THR A 1 108 ? 9.742 -3.895 -0.973 1 97.38 108 THR A C 1
ATOM 854 O O . THR A 1 108 ? 9.477 -4.922 -0.345 1 97.38 108 THR A O 1
ATOM 857 N N . GLU A 1 109 ? 10.938 -3.576 -1.44 1 96.69 109 GLU A N 1
ATOM 858 C CA . GLU A 1 109 ? 12.047 -4.492 -1.191 1 96.69 109 GLU A CA 1
ATOM 859 C C . GLU A 1 109 ? 12.883 -4.031 -0.002 1 96.69 109 GLU A C 1
ATOM 861 O O . GLU A 1 109 ? 12.977 -2.834 0.274 1 96.69 109 GLU A O 1
ATOM 866 N N . ASN A 1 110 ? 13.391 -4.996 0.721 1 96 110 ASN A N 1
ATOM 867 C CA . ASN A 1 110 ? 14.344 -4.746 1.795 1 96 110 ASN A CA 1
ATOM 868 C C . ASN A 1 110 ? 15.453 -5.797 1.82 1 96 110 ASN A C 1
ATOM 870 O O . ASN A 1 110 ? 15.648 -6.523 0.842 1 96 110 ASN A O 1
ATOM 874 N N . GLY A 1 111 ? 16.391 -5.707 2.875 1 94.56 111 GLY A N 1
ATOM 875 C CA . GLY A 1 111 ? 17.547 -6.578 2.902 1 94.56 111 GLY A CA 1
ATOM 876 C C . GLY A 1 111 ? 17.5 -7.613 4.008 1 94.56 111 GLY A C 1
ATOM 877 O O . GLY A 1 111 ? 16.547 -7.629 4.805 1 94.56 111 GLY A O 1
ATOM 878 N N . ASP A 1 112 ? 18.484 -8.461 3.984 1 94 112 ASP A N 1
ATOM 879 C CA . ASP A 1 112 ? 18.562 -9.562 4.941 1 94 112 ASP A CA 1
ATOM 880 C C . ASP A 1 112 ? 18.5 -9.047 6.375 1 94 112 ASP A C 1
ATOM 882 O O . ASP A 1 112 ? 17.875 -9.672 7.238 1 94 112 ASP A O 1
ATOM 886 N N . GLU A 1 113 ? 19.172 -7.934 6.68 1 95.44 113 GLU A N 1
ATOM 887 C CA . GLU A 1 113 ? 19.266 -7.367 8.023 1 95.44 113 GLU A CA 1
ATOM 888 C C . GLU A 1 113 ? 17.922 -6.801 8.484 1 95.44 113 GLU A C 1
ATOM 890 O O . GLU A 1 113 ? 17.75 -6.484 9.656 1 95.44 113 GLU A O 1
ATOM 895 N N . ASP A 1 114 ? 17 -6.785 7.59 1 95.56 114 ASP A N 1
ATOM 896 C CA . ASP A 1 114 ? 15.711 -6.16 7.883 1 95.56 114 ASP A CA 1
ATOM 897 C C . ASP A 1 114 ? 14.695 -7.195 8.367 1 95.56 114 ASP A C 1
ATOM 899 O O . ASP A 1 114 ? 13.5 -6.906 8.453 1 95.56 114 ASP A O 1
ATOM 903 N N . TRP A 1 115 ? 15.156 -8.398 8.711 1 94.19 115 TRP A N 1
ATOM 904 C CA . TRP A 1 115 ? 14.234 -9.461 9.102 1 94.19 115 TRP A CA 1
ATOM 905 C C . TRP A 1 115 ? 14.664 -10.094 10.422 1 94.19 115 TRP A C 1
ATOM 907 O O . TRP A 1 115 ? 15.836 -10.438 10.609 1 94.19 115 TRP A O 1
ATOM 917 N N . SER A 1 116 ? 13.734 -10.094 11.352 1 96.12 116 SER A N 1
ATOM 918 C CA . SER A 1 116 ? 13.758 -10.969 12.516 1 96.12 116 SER A CA 1
ATOM 919 C C . SER A 1 116 ? 12.5 -11.828 12.578 1 96.12 116 SER A C 1
ATOM 921 O O . SER A 1 116 ? 11.391 -11.312 12.758 1 96.12 116 SER A O 1
ATOM 923 N N . PHE A 1 117 ? 12.617 -13.086 12.453 1 93.31 117 PHE A N 1
ATOM 924 C CA . PHE A 1 117 ? 11.461 -13.977 12.367 1 93.31 117 PHE A CA 1
ATOM 925 C C . PHE A 1 117 ? 11.086 -14.508 13.742 1 93.31 117 PHE A C 1
ATOM 927 O O . PHE A 1 117 ? 10.039 -15.148 13.898 1 93.31 117 PHE A O 1
ATOM 934 N N . GLY A 1 118 ? 11.898 -14.203 14.68 1 94 118 GLY A N 1
ATOM 935 C CA . GLY A 1 118 ? 11.703 -14.625 16.062 1 94 118 GLY A CA 1
ATOM 936 C C . GLY A 1 118 ? 12.984 -14.594 16.875 1 94 118 GLY A C 1
ATOM 937 O O . GLY A 1 118 ? 14.078 -14.438 16.328 1 94 118 GLY A O 1
ATOM 938 N N . TYR A 1 119 ? 12.711 -14.531 18.188 1 94.31 119 TYR A N 1
ATOM 939 C CA . TYR A 1 119 ? 13.742 -14.688 19.203 1 94.31 119 TYR A CA 1
ATOM 940 C C . TYR A 1 119 ? 14.688 -13.484 19.203 1 94.31 119 TYR A C 1
ATOM 942 O O . TYR A 1 119 ? 15.805 -13.57 19.719 1 94.31 119 TYR A O 1
ATOM 950 N N . GLY A 1 120 ? 14.414 -12.445 18.609 1 94.69 120 GLY A N 1
ATOM 951 C CA . GLY A 1 120 ? 15.219 -11.234 18.625 1 94.69 120 GLY A CA 1
ATOM 952 C C . GLY A 1 120 ? 16.5 -11.359 17.812 1 94.69 120 GLY A C 1
ATOM 953 O O . GLY A 1 120 ? 17.5 -10.703 18.125 1 94.69 120 GLY A O 1
ATOM 954 N N . ARG A 1 121 ? 16.453 -12.242 16.812 1 93.19 121 ARG A N 1
ATOM 955 C CA . ARG A 1 121 ? 17.641 -12.492 15.992 1 93.19 121 ARG A CA 1
ATOM 956 C C . ARG A 1 121 ? 17.344 -12.227 14.516 1 93.19 121 ARG A C 1
ATOM 958 O O . ARG A 1 121 ? 16.203 -12.422 14.062 1 93.19 121 ARG A O 1
ATOM 965 N N . ALA A 1 122 ? 18.406 -11.711 13.836 1 95.81 122 ALA A N 1
ATOM 966 C CA . ALA A 1 122 ? 18.344 -11.633 12.375 1 95.81 122 ALA A CA 1
ATOM 967 C C . ALA A 1 122 ? 18.812 -12.938 11.734 1 95.81 122 ALA A C 1
ATOM 969 O O . ALA A 1 122 ? 19.969 -13.062 11.344 1 95.81 122 ALA A O 1
ATOM 970 N N . GLN A 1 123 ? 17.828 -13.844 11.367 1 93.88 123 GLN A N 1
ATOM 971 C CA . GLN A 1 123 ? 18.172 -15.227 11.047 1 93.88 123 GLN A CA 1
ATOM 972 C C . GLN A 1 123 ? 18.875 -15.32 9.695 1 93.88 123 GLN A C 1
ATOM 974 O O . GLN A 1 123 ? 19.641 -16.266 9.445 1 93.88 123 GLN A O 1
ATOM 979 N N . PHE A 1 124 ? 18.703 -14.328 8.773 1 92.56 124 PHE A N 1
ATOM 980 C CA . PHE A 1 124 ? 19.438 -14.305 7.52 1 92.56 124 PHE A CA 1
ATOM 981 C C . PHE A 1 124 ? 20.906 -13.992 7.762 1 92.56 124 PHE A C 1
ATOM 983 O O . PHE A 1 124 ? 21.781 -14.398 6.984 1 92.56 124 PHE A O 1
ATOM 990 N N . LEU A 1 125 ? 21.141 -13.242 8.859 1 94.12 125 LEU A N 1
ATOM 991 C CA . LEU A 1 125 ? 22.5 -12.805 9.141 1 94.12 125 LEU A CA 1
ATOM 992 C C . LEU A 1 125 ? 23.219 -13.828 10.008 1 94.12 125 LEU A C 1
ATOM 994 O O . LEU A 1 125 ? 24.453 -13.938 9.945 1 94.12 125 LEU A O 1
ATOM 998 N N . THR A 1 126 ? 22.453 -14.609 10.766 1 94.31 126 THR A N 1
ATOM 999 C CA . THR A 1 126 ? 23.062 -15.562 11.688 1 94.31 126 THR A CA 1
ATOM 1000 C C . THR A 1 126 ? 23.359 -16.875 10.984 1 94.31 126 THR A C 1
ATOM 1002 O O . THR A 1 126 ? 24.016 -17.75 11.555 1 94.31 126 THR A O 1
ATOM 1005 N N . GLY A 1 127 ? 22.922 -17.062 9.805 1 91.19 127 GLY A N 1
ATOM 1006 C CA . GLY A 1 127 ? 23.172 -18.266 9.039 1 91.19 127 GLY A CA 1
ATOM 1007 C C . GLY A 1 127 ? 22.094 -19.328 9.234 1 91.19 127 GLY A C 1
ATOM 1008 O O . GLY A 1 127 ? 22.219 -20.453 8.727 1 91.19 127 GLY A O 1
ATOM 1009 N N . GLU A 1 128 ? 21.094 -19 9.992 1 90.38 128 GLU A N 1
ATOM 1010 C CA . GLU A 1 128 ? 20 -19.953 10.211 1 90.38 128 GLU A CA 1
ATOM 1011 C C . GLU A 1 128 ? 19.125 -20.094 8.953 1 90.38 128 GLU A C 1
ATOM 1013 O O . GLU A 1 128 ? 18.406 -21.062 8.805 1 90.38 128 GLU A O 1
ATOM 1018 N N . LEU A 1 129 ? 19.219 -19.031 8.109 1 86.5 129 LEU A N 1
ATOM 1019 C CA . LEU A 1 129 ? 18.531 -19.047 6.824 1 86.5 129 LEU A CA 1
ATOM 1020 C C . LEU A 1 129 ? 19.469 -18.625 5.699 1 86.5 129 LEU A C 1
ATOM 1022 O O . LEU A 1 129 ? 20.438 -17.891 5.93 1 86.5 129 LEU A O 1
ATOM 1026 N N . MET B 1 1 ? 3.027 6.859 -9.766 1 79.56 1 MET B N 1
ATOM 1027 C CA . MET B 1 1 ? 1.967 5.977 -9.289 1 79.56 1 MET B CA 1
ATOM 1028 C C . MET B 1 1 ? 2.191 5.602 -7.828 1 79.56 1 MET B C 1
ATOM 1030 O O . MET B 1 1 ? 2.859 4.609 -7.535 1 79.56 1 MET B O 1
ATOM 1034 N N . PRO B 1 2 ? 1.573 6.629 -7.137 1 94.5 2 PRO B N 1
ATOM 1035 C CA . PRO B 1 2 ? 1.837 6.316 -5.73 1 94.5 2 PRO B CA 1
ATOM 1036 C C . PRO B 1 2 ? 0.677 5.582 -5.062 1 94.5 2 PRO B C 1
ATOM 1038 O O . PRO B 1 2 ? -0.485 5.809 -5.406 1 94.5 2 PRO B O 1
ATOM 1041 N N . LEU B 1 3 ? 0.963 4.617 -4.254 1 97.69 3 LEU B N 1
ATOM 1042 C CA . LEU B 1 3 ? 0.024 4.086 -3.271 1 97.69 3 LEU B CA 1
ATOM 1043 C C . LEU B 1 3 ? 0.049 4.918 -1.994 1 97.69 3 LEU B C 1
ATOM 1045 O O . LEU B 1 3 ? 1.088 5.027 -1.339 1 97.69 3 LEU B O 1
ATOM 1049 N N . MET B 1 4 ? -1.088 5.551 -1.704 1 98.5 4 MET B N 1
ATOM 1050 C CA . MET B 1 4 ? -1.183 6.406 -0.525 1 98.5 4 MET B CA 1
ATOM 1051 C C . MET B 1 4 ? -1.979 5.727 0.581 1 98.5 4 MET B C 1
ATOM 1053 O O . MET B 1 4 ? -3.16 5.418 0.404 1 98.5 4 MET B O 1
ATOM 1057 N N . GLN B 1 5 ? -1.376 5.531 1.719 1 98.69 5 GLN B N 1
ATOM 1058 C CA . GLN B 1 5 ? -1.98 4.836 2.85 1 98.69 5 GLN B CA 1
ATOM 1059 C C . GLN B 1 5 ? -2.152 5.77 4.043 1 98.69 5 GLN B C 1
ATOM 1061 O O . GLN B 1 5 ? -1.167 6.219 4.633 1 98.69 5 GLN B O 1
ATOM 1066 N N . TYR B 1 6 ? -3.402 5.996 4.449 1 98.75 6 TYR B N 1
ATOM 1067 C CA . TYR B 1 6 ? -3.715 6.945 5.512 1 98.75 6 TYR B CA 1
ATOM 1068 C C . TYR B 1 6 ? -4.055 6.219 6.809 1 98.75 6 TYR B C 1
ATOM 1070 O O . TYR B 1 6 ? -4.762 5.207 6.793 1 98.75 6 TYR B O 1
ATOM 1078 N N . HIS B 1 7 ? -3.537 6.703 7.871 1 98.44 7 HIS B N 1
ATOM 1079 C CA . HIS B 1 7 ? -3.861 6.277 9.227 1 98.44 7 HIS B CA 1
ATOM 1080 C C . HIS B 1 7 ? -4.395 7.445 10.055 1 98.44 7 HIS B C 1
ATOM 1082 O O . HIS B 1 7 ? -3.699 8.445 10.25 1 98.44 7 HIS B O 1
ATOM 1088 N N . VAL B 1 8 ? -5.605 7.32 10.523 1 98.06 8 VAL B N 1
ATOM 1089 C CA . VAL B 1 8 ? -6.246 8.422 11.234 1 98.06 8 VAL B CA 1
ATOM 1090 C C . VAL B 1 8 ? -6.984 7.879 12.461 1 98.06 8 VAL B C 1
ATOM 1092 O O . VAL B 1 8 ? -7.27 6.684 12.547 1 98.06 8 VAL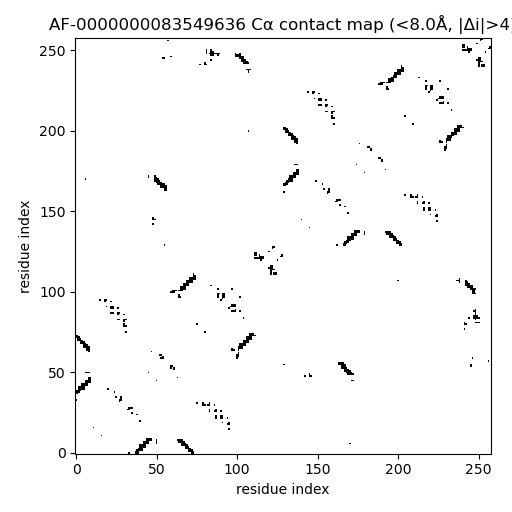 B O 1
ATOM 1095 N N . ILE B 1 9 ? -7.219 8.742 13.406 1 96.69 9 ILE B N 1
ATOM 1096 C CA . ILE B 1 9 ? -8.055 8.398 14.547 1 96.69 9 ILE B CA 1
ATOM 1097 C C . ILE B 1 9 ? -9.531 8.484 14.148 1 96.69 9 ILE B C 1
ATOM 1099 O O . ILE B 1 9 ? -9.93 9.391 13.414 1 96.69 9 ILE B O 1
ATOM 1103 N N . LYS B 1 10 ? -10.297 7.578 14.719 1 96.12 10 LYS B N 1
ATOM 1104 C CA . LYS B 1 10 ? -11.734 7.555 14.445 1 96.12 10 LYS B CA 1
ATOM 1105 C C . LYS B 1 10 ? -12.375 8.898 14.789 1 96.12 10 LYS B C 1
ATOM 1107 O O . LYS B 1 10 ? -11.945 9.578 15.719 1 96.12 10 LYS B O 1
ATOM 1112 N N . GLY B 1 11 ? -13.57 9.25 13.984 1 94.75 11 GLY B N 1
ATOM 1113 C CA . GLY B 1 11 ? -14.305 10.453 14.328 1 94.75 11 GLY B CA 1
ATOM 1114 C C . GLY B 1 11 ? -14.766 11.242 13.117 1 94.75 11 GLY B C 1
ATOM 1115 O O . GLY B 1 11 ? -15.656 12.086 13.219 1 94.75 11 GLY B O 1
ATOM 1116 N N . ARG B 1 12 ? -14.164 11.039 12.008 1 95.62 12 ARG B N 1
ATOM 1117 C CA . ARG B 1 12 ? -14.539 11.766 10.797 1 95.62 12 ARG B CA 1
ATOM 1118 C C . ARG B 1 12 ? -15.773 11.141 10.156 1 95.62 12 ARG B C 1
ATOM 1120 O O . ARG B 1 12 ? -15.961 9.93 10.195 1 95.62 12 ARG B O 1
ATOM 1127 N N . THR B 1 13 ? -16.562 12.016 9.586 1 95.38 13 THR B N 1
ATOM 1128 C CA . THR B 1 13 ? -17.703 11.539 8.805 1 95.38 13 THR B CA 1
ATOM 1129 C C . THR B 1 13 ? -17.234 11.008 7.449 1 95.38 13 THR B C 1
ATOM 1131 O O . THR B 1 13 ? -16.125 11.312 7.012 1 95.38 13 THR B O 1
ATOM 1134 N N . PRO B 1 14 ? -18.062 10.219 6.805 1 94.62 14 PRO B N 1
ATOM 1135 C CA . PRO B 1 14 ? -17.719 9.742 5.461 1 94.62 14 PRO B CA 1
ATOM 1136 C C . PRO B 1 14 ? -17.406 10.891 4.496 1 94.62 14 PRO B C 1
ATOM 1138 O O . PRO B 1 14 ? -16.516 10.766 3.656 1 94.62 14 PRO B O 1
ATOM 1141 N N . GLU B 1 15 ? -18.188 11.953 4.648 1 96.06 15 GLU B N 1
ATOM 1142 C CA . GLU B 1 15 ? -17.953 13.109 3.783 1 96.06 15 GLU B CA 1
ATOM 1143 C C . GLU B 1 15 ? -16.594 13.742 4.051 1 96.06 15 GLU B C 1
ATOM 1145 O O . GLU B 1 15 ? -15.906 14.156 3.119 1 96.06 15 GLU B O 1
ATOM 1150 N N . GLN B 1 16 ? -16.266 13.812 5.305 1 97.19 16 GLN B N 1
ATOM 1151 C CA . GLN B 1 16 ? -14.961 14.359 5.672 1 97.19 16 GLN B CA 1
ATOM 1152 C C . GLN B 1 16 ? -13.828 13.469 5.168 1 97.19 16 GLN B C 1
ATOM 1154 O O . GLN B 1 16 ? -12.781 13.969 4.738 1 97.19 16 GLN B O 1
ATOM 1159 N N . ILE B 1 17 ? -14.008 12.164 5.23 1 97.69 17 ILE B N 1
ATOM 1160 C CA . ILE B 1 17 ? -13.016 11.211 4.742 1 97.69 17 ILE B CA 1
ATOM 1161 C C . ILE B 1 17 ? -12.867 11.359 3.23 1 97.69 17 ILE B C 1
ATOM 1163 O O . ILE B 1 17 ? -11.742 11.438 2.719 1 97.69 17 ILE B O 1
ATOM 1167 N N . ALA B 1 18 ? -13.945 11.406 2.555 1 97.31 18 ALA B N 1
ATOM 1168 C CA . ALA B 1 18 ? -13.906 11.57 1.104 1 97.31 18 ALA B CA 1
ATOM 1169 C C . ALA B 1 18 ? -13.172 12.852 0.722 1 97.31 18 ALA B C 1
ATOM 1171 O O . ALA B 1 18 ? -12.359 12.852 -0.204 1 97.31 18 ALA B O 1
ATOM 1172 N N . LEU B 1 19 ? -13.469 13.883 1.45 1 98.25 19 LEU B N 1
ATOM 1173 C CA . LEU B 1 19 ? -12.836 15.164 1.17 1 98.25 19 LEU B CA 1
ATOM 1174 C C . LEU B 1 19 ? -11.336 15.094 1.424 1 98.25 19 LEU B C 1
ATOM 1176 O O . LEU B 1 19 ? -10.539 15.633 0.646 1 98.25 19 LEU B O 1
ATOM 1180 N N . LEU B 1 20 ? -10.938 14.445 2.467 1 98.62 20 LEU B N 1
ATOM 1181 C CA . LEU B 1 20 ? -9.523 14.258 2.789 1 98.62 20 LEU B CA 1
ATOM 1182 C C . LEU B 1 20 ? -8.805 13.516 1.672 1 98.62 20 LEU B C 1
ATOM 1184 O O . LEU B 1 20 ? -7.758 13.961 1.196 1 98.62 20 LEU B O 1
ATOM 1188 N N . LEU B 1 21 ? -9.383 12.43 1.278 1 98.5 21 LEU B N 1
ATOM 1189 C CA . LEU B 1 21 ? -8.766 11.602 0.244 1 98.5 21 LEU B CA 1
ATOM 1190 C C . LEU B 1 21 ? -8.688 12.359 -1.077 1 98.5 21 LEU B C 1
ATOM 1192 O O . LEU B 1 21 ? -7.652 12.328 -1.754 1 98.5 21 LEU B O 1
ATOM 1196 N N . ASP B 1 22 ? -9.758 13.039 -1.424 1 98.31 22 ASP B N 1
ATOM 1197 C CA . ASP B 1 22 ? -9.781 13.812 -2.66 1 98.31 22 ASP B CA 1
ATOM 1198 C C . ASP B 1 22 ? -8.734 14.922 -2.629 1 98.31 22 ASP B C 1
ATOM 1200 O O . ASP B 1 22 ? -8.008 15.125 -3.604 1 98.31 22 ASP B O 1
ATOM 1204 N N . THR B 1 23 ? -8.68 15.617 -1.547 1 98.75 23 THR B N 1
ATOM 1205 C CA . THR B 1 23 ? -7.762 16.734 -1.391 1 98.75 23 THR B CA 1
ATOM 1206 C C . THR B 1 23 ? -6.312 16.266 -1.504 1 98.75 23 THR B C 1
ATOM 1208 O O . THR B 1 23 ? -5.508 16.891 -2.209 1 98.75 23 THR B O 1
ATOM 1211 N N . ALA B 1 24 ? -6.039 15.219 -0.829 1 98.62 24 ALA B N 1
ATOM 1212 C CA . ALA B 1 24 ? -4.68 14.688 -0.869 1 98.62 24 ALA B CA 1
ATOM 1213 C C . ALA B 1 24 ? -4.324 14.195 -2.27 1 98.62 24 ALA B C 1
ATOM 1215 O O . ALA B 1 24 ? -3.201 14.391 -2.734 1 98.62 24 ALA B O 1
ATOM 1216 N N . HIS B 1 25 ? -5.23 13.57 -2.902 1 97.88 25 HIS B N 1
ATOM 1217 C CA . HIS B 1 25 ? -5.008 13.102 -4.266 1 97.88 25 HIS B CA 1
ATOM 1218 C C . HIS B 1 25 ? -4.691 14.258 -5.203 1 97.88 25 HIS B C 1
ATOM 1220 O O . HIS B 1 25 ? -3.748 14.188 -5.992 1 97.88 25 HIS B O 1
ATOM 1226 N N . ASP B 1 26 ? -5.438 15.281 -5.109 1 97.88 26 ASP B N 1
ATOM 1227 C CA . ASP B 1 26 ? -5.23 16.453 -5.949 1 97.88 26 ASP B CA 1
ATOM 1228 C C . ASP B 1 26 ? -3.828 17.031 -5.758 1 97.88 26 ASP B C 1
ATOM 1230 O O . ASP B 1 26 ? -3.164 17.406 -6.727 1 97.88 26 ASP B O 1
ATOM 1234 N N . ALA B 1 27 ? -3.428 17.125 -4.523 1 98.19 27 ALA B N 1
ATOM 1235 C CA . ALA B 1 27 ? -2.092 17.641 -4.227 1 98.19 27 ALA B CA 1
ATOM 1236 C C . ALA B 1 27 ? -1.017 16.75 -4.848 1 98.19 27 ALA B C 1
ATOM 1238 O O . ALA B 1 27 ? -0.023 17.25 -5.383 1 98.19 27 ALA B O 1
ATOM 1239 N N . MET B 1 28 ? -1.229 15.438 -4.719 1 97.44 28 MET B N 1
ATOM 1240 C CA . MET B 1 28 ? -0.284 14.469 -5.273 1 97.44 28 MET B CA 1
ATOM 1241 C C . MET B 1 28 ? -0.2 14.602 -6.793 1 97.44 28 MET B C 1
ATOM 1243 O O . MET B 1 28 ? 0.895 14.672 -7.352 1 97.44 28 MET B O 1
ATOM 1247 N N . VAL B 1 29 ? -1.325 14.742 -7.469 1 96.44 29 VAL B N 1
ATOM 1248 C CA . VAL B 1 29 ? -1.397 14.875 -8.922 1 96.44 29 VAL 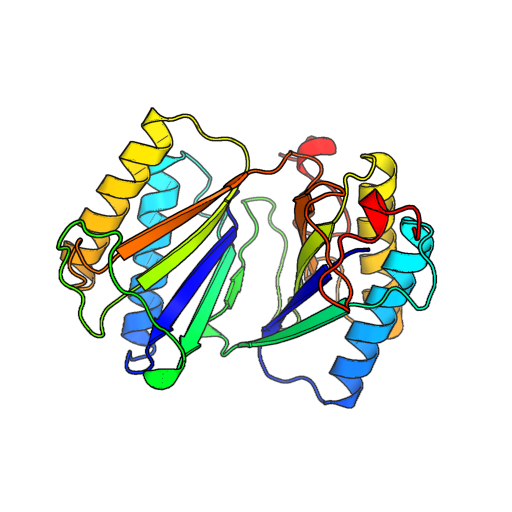B CA 1
ATOM 1249 C C . VAL B 1 29 ? -0.648 16.125 -9.359 1 96.44 29 VAL B C 1
ATOM 1251 O O . VAL B 1 29 ? 0.181 16.078 -10.273 1 96.44 29 VAL B O 1
ATOM 1254 N N . ARG B 1 30 ? -0.855 17.188 -8.695 1 96.12 30 ARG B N 1
ATOM 1255 C CA . ARG B 1 30 ? -0.243 18.469 -9.047 1 96.12 30 ARG B CA 1
ATOM 1256 C C . ARG B 1 30 ? 1.264 18.438 -8.812 1 96.12 30 ARG B C 1
ATOM 1258 O O . ARG B 1 30 ? 2.031 19 -9.594 1 96.12 30 ARG B O 1
ATOM 1265 N N . SER B 1 31 ? 1.682 17.797 -7.809 1 96.5 31 SER B N 1
ATOM 1266 C CA . SER B 1 31 ? 3.082 17.844 -7.402 1 96.5 31 SER B CA 1
ATOM 1267 C C . SER B 1 31 ? 3.928 16.891 -8.227 1 96.5 31 SER B C 1
ATOM 1269 O O . SER B 1 31 ? 5.082 17.172 -8.547 1 96.5 31 SER B O 1
ATOM 1271 N N . PHE B 1 32 ? 3.371 15.75 -8.562 1 95.31 32 PHE B N 1
ATOM 1272 C CA . PHE B 1 32 ? 4.16 14.711 -9.211 1 95.31 32 PHE B CA 1
ATOM 1273 C C . PHE B 1 32 ? 3.834 14.641 -10.703 1 95.31 32 PHE B C 1
ATOM 1275 O O . PHE B 1 32 ? 4.535 13.969 -11.461 1 95.31 32 PHE B O 1
ATOM 1282 N N . GLY B 1 33 ? 2.812 15.258 -11.148 1 92.25 33 GLY B N 1
ATOM 1283 C CA . GLY B 1 33 ? 2.465 15.273 -12.562 1 92.25 33 GLY B CA 1
ATOM 1284 C C . GLY B 1 33 ? 1.938 13.945 -13.062 1 92.25 33 GLY B C 1
ATOM 1285 O O . GLY B 1 33 ? 2.246 13.531 -14.18 1 92.25 33 GLY B O 1
ATOM 1286 N N . VAL B 1 34 ? 1.24 13.234 -12.297 1 90.62 34 VAL B N 1
ATOM 1287 C CA . VAL B 1 34 ? 0.665 11.953 -12.703 1 90.62 34 VAL B CA 1
ATOM 1288 C C . VAL B 1 34 ? -0.76 12.164 -13.211 1 90.62 34 VAL B C 1
ATOM 1290 O O . VAL B 1 34 ? -1.385 13.188 -12.922 1 90.62 34 VAL B O 1
ATOM 1293 N N . PRO B 1 35 ? -1.264 11.195 -14.008 1 91.31 35 PRO B N 1
ATOM 1294 C CA . PRO B 1 35 ? -2.658 11.312 -14.445 1 91.31 35 PRO B CA 1
ATOM 1295 C C . PRO B 1 35 ? -3.641 11.32 -13.273 1 91.31 35 PRO B C 1
ATOM 1297 O O . PRO B 1 35 ? -3.395 10.688 -12.25 1 91.31 35 PRO B O 1
ATOM 1300 N N . GLU B 1 36 ? -4.793 12 -13.516 1 91.69 36 GLU B N 1
ATOM 1301 C CA . GLU B 1 36 ? -5.816 12.102 -12.477 1 91.69 36 GLU B CA 1
ATOM 1302 C C . GLU B 1 36 ? -6.344 10.727 -12.086 1 91.69 36 GLU B C 1
ATOM 1304 O O . GLU B 1 36 ? -6.727 10.5 -10.938 1 91.69 36 GLU B O 1
ATOM 1309 N N . GLY B 1 37 ? -6.32 9.852 -13.047 1 92.19 37 GLY B N 1
ATOM 1310 C CA . GLY B 1 37 ? -6.848 8.516 -12.797 1 92.19 37 GLY B CA 1
ATOM 1311 C C . GLY B 1 37 ? -5.879 7.625 -12.047 1 92.19 37 GLY B C 1
ATOM 1312 O O . GLY B 1 37 ? -6.234 6.508 -11.656 1 92.19 37 GLY B O 1
ATOM 1313 N N . ASP B 1 38 ? -4.695 8.078 -11.844 1 92.44 38 ASP B N 1
ATOM 1314 C CA . ASP B 1 38 ? -3.697 7.344 -11.078 1 92.44 38 ASP B CA 1
ATOM 1315 C C . ASP B 1 38 ? -3.951 7.469 -9.578 1 92.44 38 ASP B C 1
ATOM 1317 O O . ASP B 1 38 ? -3.248 8.211 -8.883 1 92.44 38 ASP B O 1
ATOM 1321 N N . ARG B 1 39 ? -4.984 6.793 -9.125 1 96.06 39 ARG B N 1
ATOM 1322 C CA . ARG B 1 39 ? -5.449 6.941 -7.75 1 96.06 39 ARG B CA 1
ATOM 1323 C C . ARG B 1 39 ? -5.523 5.586 -7.051 1 96.06 39 ARG B C 1
ATOM 1325 O O . ARG B 1 39 ? -6.328 4.734 -7.426 1 96.06 39 ARG B O 1
ATOM 1332 N N . TYR B 1 40 ? -4.719 5.367 -6.055 1 97.19 40 TYR B N 1
ATOM 1333 C CA . TYR B 1 40 ? -4.684 4.207 -5.168 1 97.19 40 TYR B CA 1
ATOM 1334 C C . TYR B 1 40 ? -4.492 4.637 -3.719 1 97.19 40 TYR B C 1
ATOM 1336 O O . TYR B 1 40 ? -3.408 5.082 -3.336 1 97.19 40 TYR B O 1
ATOM 1344 N N . GLN B 1 41 ? -5.586 4.516 -2.957 1 98.12 41 GLN B N 1
ATOM 1345 C CA . GLN B 1 41 ? -5.574 5.043 -1.597 1 98.12 41 GLN B CA 1
ATOM 1346 C C . GLN B 1 41 ? -6.27 4.086 -0.63 1 98.12 41 GLN B C 1
ATOM 1348 O O . GLN B 1 41 ? -7.293 3.486 -0.97 1 98.12 41 GLN B O 1
ATOM 1353 N N . THR B 1 42 ? -5.664 3.887 0.511 1 98.38 42 THR B N 1
ATOM 1354 C CA . THR B 1 42 ? -6.305 3.209 1.631 1 98.38 42 THR B CA 1
ATOM 1355 C C . THR B 1 42 ? -6.332 4.109 2.863 1 98.38 42 THR B C 1
ATOM 1357 O O . THR B 1 42 ? -5.383 4.852 3.117 1 98.38 42 THR B O 1
ATOM 1360 N N . LEU B 1 43 ? -7.43 4.066 3.621 1 98.62 43 LEU B N 1
ATOM 1361 C CA . LEU B 1 43 ? -7.516 4.816 4.871 1 98.62 43 LEU B CA 1
ATOM 1362 C C . LEU B 1 43 ? -7.969 3.912 6.016 1 98.62 43 LEU B C 1
ATOM 1364 O O . LEU B 1 43 ? -9.062 3.344 5.969 1 98.62 43 LEU B O 1
ATOM 1368 N N . GLN B 1 44 ? -7.152 3.787 7.008 1 97.75 44 GLN B N 1
ATOM 1369 C CA . GLN B 1 44 ? -7.469 3.021 8.211 1 97.75 44 GLN B CA 1
ATOM 1370 C C . GLN B 1 44 ? -7.793 3.943 9.383 1 97.75 44 GLN B C 1
ATOM 1372 O O . GLN B 1 44 ? -7.07 4.91 9.633 1 97.75 44 GLN B O 1
ATOM 1377 N N . GLU B 1 45 ? -8.844 3.623 10.055 1 97.69 45 GLU B N 1
ATOM 1378 C CA . GLU B 1 45 ? -9.227 4.363 11.258 1 97.69 45 GLU B CA 1
ATOM 1379 C C . GLU B 1 45 ? -8.875 3.586 12.523 1 97.69 45 GLU B C 1
ATOM 1381 O O . GLU B 1 45 ? -9.047 2.365 12.578 1 97.69 45 GLU B O 1
ATOM 1386 N N . TYR B 1 46 ? -8.414 4.332 13.539 1 97.25 46 TYR B N 1
ATOM 1387 C CA . TYR B 1 46 ? -7.98 3.717 14.781 1 97.25 46 TYR B CA 1
ATOM 1388 C C . TYR B 1 46 ? -8.711 4.32 15.977 1 97.25 46 TYR B C 1
ATOM 1390 O O . TYR B 1 46 ? -9.031 5.508 15.977 1 97.25 46 TYR B O 1
ATOM 1398 N N . GLU B 1 47 ? -8.875 3.432 17 1 95.94 47 GLU B N 1
ATOM 1399 C CA . GLU B 1 47 ? -9.141 4 18.312 1 95.94 47 GLU B CA 1
ATOM 1400 C C . GLU B 1 47 ? -7.996 4.891 18.781 1 95.94 47 GLU B C 1
ATOM 1402 O O . GLU B 1 47 ? -6.832 4.629 18.469 1 95.94 47 GLU B O 1
ATOM 1407 N N . PRO B 1 48 ? -8.344 5.906 19.562 1 93.75 48 PRO B N 1
ATOM 1408 C CA . PRO B 1 48 ? -7.293 6.816 20.031 1 93.75 48 PRO B CA 1
ATOM 1409 C C . PRO B 1 48 ? -6.133 6.086 20.688 1 93.75 48 PRO B C 1
ATOM 1411 O O . PRO B 1 48 ? -4.98 6.512 20.578 1 93.75 48 PRO B O 1
ATOM 1414 N N . SER B 1 49 ? -6.371 4.965 21.391 1 94.88 49 SER B N 1
ATOM 1415 C CA . SER B 1 49 ? -5.336 4.219 22.109 1 94.88 49 SER B CA 1
ATOM 1416 C C . SER B 1 49 ? -4.441 3.453 21.141 1 94.88 49 SER B C 1
ATOM 1418 O O . SER B 1 49 ? -3.383 2.955 21.531 1 94.88 49 SER B O 1
ATOM 1420 N N . HIS B 1 50 ? -4.844 3.391 19.906 1 95.88 50 HIS B N 1
ATOM 1421 C CA . HIS B 1 50 ? -4.16 2.504 18.969 1 95.88 50 HIS B CA 1
ATOM 1422 C C . HIS B 1 50 ? -3.285 3.293 18 1 95.88 50 HIS B C 1
ATOM 1424 O O . HIS B 1 50 ? -2.582 2.707 17.172 1 95.88 50 HIS B O 1
ATOM 1430 N N . LEU B 1 51 ? -3.309 4.578 17.953 1 95.5 51 LEU B N 1
ATOM 1431 C CA . LEU B 1 51 ? -2.451 5.438 17.141 1 95.5 51 LEU B CA 1
ATOM 1432 C C . LEU B 1 51 ? -1.76 6.488 18.016 1 95.5 51 LEU B C 1
ATOM 1434 O O . LEU B 1 51 ? -2.402 7.43 18.484 1 95.5 51 LEU B O 1
ATOM 1438 N N . LYS B 1 52 ? -0.457 6.293 18.156 1 93.25 52 LYS B N 1
ATOM 1439 C CA . LYS B 1 52 ? 0.348 7.199 18.969 1 93.25 52 LYS B CA 1
ATOM 1440 C C . LYS B 1 52 ? 1.377 7.934 18.109 1 93.25 52 LYS B C 1
ATOM 1442 O O . LYS B 1 52 ? 2.133 7.312 17.359 1 93.25 52 LYS B O 1
ATOM 1447 N N . ALA B 1 53 ? 1.202 9.18 18.141 1 89.94 53 ALA B N 1
ATOM 1448 C CA . ALA B 1 53 ? 2.156 10.039 17.438 1 89.94 53 ALA B CA 1
ATOM 1449 C C . ALA B 1 53 ? 2.566 11.219 18.312 1 89.94 53 ALA B C 1
ATOM 1451 O O . ALA B 1 53 ? 1.762 12.125 18.562 1 89.94 53 ALA B O 1
ATOM 1452 N N . LEU B 1 54 ? 3.807 11.117 18.781 1 84.94 54 LEU B N 1
ATOM 1453 C CA . LEU B 1 54 ? 4.395 12.266 19.469 1 84.94 54 LEU B CA 1
ATOM 1454 C C . LEU B 1 54 ? 5.285 13.062 18.531 1 84.94 54 LEU B C 1
ATOM 1456 O O . LEU B 1 54 ? 4.926 13.297 17.375 1 84.94 54 LEU B O 1
ATOM 1460 N N . ASP B 1 55 ? 6.203 13.703 18.953 1 79.81 55 ASP B N 1
ATOM 1461 C CA . ASP B 1 55 ? 7.109 14.43 18.078 1 79.81 55 ASP B CA 1
ATOM 1462 C C . ASP B 1 55 ? 8.562 14.078 18.359 1 79.81 55 ASP B C 1
ATOM 1464 O O . ASP B 1 55 ? 8.859 13.383 19.344 1 79.81 55 ASP B O 1
ATOM 1468 N N . THR B 1 56 ? 9.453 14.312 17.391 1 81.69 56 THR B N 1
ATOM 1469 C CA . THR B 1 56 ? 10.875 13.977 17.438 1 81.69 56 THR B CA 1
ATOM 1470 C C . THR B 1 56 ? 11.641 14.992 18.281 1 81.69 56 THR B C 1
ATOM 1472 O O . THR B 1 56 ? 12.844 15.164 18.125 1 81.69 56 THR B O 1
ATOM 1475 N N . GLY B 1 57 ? 10.945 15.555 19.25 1 89.19 57 GLY B N 1
ATOM 1476 C CA . GLY B 1 57 ? 11.609 16.594 20.016 1 89.19 57 GLY B CA 1
ATOM 1477 C C . GLY B 1 57 ? 11.586 17.953 19.344 1 89.19 57 GLY B C 1
ATOM 1478 O O . GLY B 1 57 ? 12.328 18.859 19.734 1 89.19 57 GLY B O 1
ATOM 1479 N N . LEU B 1 58 ? 10.789 18.109 18.453 1 90.81 58 LEU B N 1
ATOM 1480 C CA . LEU B 1 58 ? 10.703 19.328 17.672 1 90.81 58 LEU B CA 1
ATOM 1481 C C . LEU B 1 58 ? 9.672 20.281 18.266 1 90.81 58 LEU B C 1
ATOM 1483 O O . LEU B 1 58 ? 9.602 21.453 17.875 1 90.81 58 LEU B O 1
ATOM 1487 N N . GLY B 1 59 ? 8.969 19.75 19.172 1 91.44 59 GLY B N 1
ATOM 1488 C CA . GLY B 1 59 ? 7.953 20.578 19.812 1 91.44 59 GLY B CA 1
ATOM 1489 C C . GLY B 1 59 ? 6.73 20.797 18.953 1 91.44 59 GLY B C 1
ATOM 1490 O O . GLY B 1 59 ? 6.074 21.844 19.047 1 91.44 59 GLY B O 1
ATOM 1491 N N . ILE B 1 60 ? 6.418 19.969 18.047 1 92.75 60 ILE B N 1
ATOM 1492 C CA . ILE B 1 60 ? 5.262 20.094 17.172 1 92.75 60 ILE B CA 1
ATOM 1493 C C . ILE B 1 60 ? 3.998 19.656 17.906 1 92.75 60 ILE B C 1
ATOM 1495 O O . ILE B 1 60 ? 3.883 18.5 18.328 1 92.75 60 ILE B O 1
ATOM 1499 N N . PRO B 1 61 ? 3.066 20.547 18.078 1 91.25 61 PRO B N 1
ATOM 1500 C CA . PRO B 1 61 ? 1.814 20.141 18.719 1 91.25 61 PRO B CA 1
ATOM 1501 C C . PRO B 1 61 ? 0.955 19.25 17.828 1 91.25 61 PRO B C 1
ATOM 1503 O O . PRO B 1 61 ? 0.951 19.422 16.609 1 91.25 61 PRO B O 1
ATOM 1506 N N . ARG B 1 62 ? 0.27 18.266 18.484 1 92.06 62 ARG B N 1
ATOM 1507 C CA . ARG B 1 62 ? -0.623 17.375 17.734 1 92.06 62 ARG B CA 1
ATOM 1508 C C . ARG B 1 62 ? -2.018 17.359 18.359 1 92.06 62 ARG B C 1
ATOM 1510 O O . ARG B 1 62 ? -2.168 17.547 19.562 1 92.06 62 ARG B O 1
ATOM 1517 N N . THR B 1 63 ? -2.969 17.219 17.531 1 92.94 63 THR B N 1
ATOM 1518 C CA . THR B 1 63 ? -4.344 17.031 17.969 1 92.94 63 THR B CA 1
ATOM 1519 C C . THR B 1 63 ? -4.91 15.711 17.453 1 92.94 63 THR B C 1
ATOM 1521 O O . THR B 1 63 ? -4.211 14.945 16.781 1 92.94 63 THR B O 1
ATOM 1524 N N . GLU B 1 64 ? -6.203 15.445 17.734 1 92.69 64 GLU B N 1
ATOM 1525 C CA . GLU B 1 64 ? -6.875 14.242 17.266 1 92.69 64 GLU B CA 1
ATOM 1526 C C . GLU B 1 64 ? -7.102 14.281 15.766 1 92.69 64 GLU B C 1
ATOM 1528 O O . GLU B 1 64 ? -7.473 13.273 15.156 1 92.69 64 GLU B O 1
ATOM 1533 N N . ASN B 1 65 ? -6.824 15.359 15.156 1 94.88 65 ASN B N 1
ATOM 1534 C CA . ASN B 1 65 ? -6.984 15.484 13.719 1 94.88 65 ASN B CA 1
ATOM 1535 C C . ASN B 1 65 ? -5.746 14.992 12.969 1 94.88 65 ASN B C 1
ATOM 1537 O O . ASN B 1 65 ? -5.645 15.156 11.75 1 94.88 65 ASN B O 1
ATOM 1541 N N . PHE B 1 66 ? -4.941 14.352 13.688 1 96.31 66 PHE B N 1
ATOM 1542 C CA . PHE B 1 66 ? -3.664 13.883 13.164 1 96.31 66 PHE B CA 1
ATOM 1543 C C . PHE B 1 66 ? -3.879 12.914 12 1 96.31 66 PHE B C 1
ATOM 1545 O O . PHE B 1 66 ? -4.754 12.047 12.062 1 96.31 66 PHE B O 1
ATOM 1552 N N . VAL B 1 67 ? -3.082 13.117 10.898 1 98.12 67 VAL B N 1
ATOM 1553 C CA . VAL B 1 67 ? -3.059 12.258 9.727 1 98.12 67 VAL B CA 1
ATOM 1554 C C . VAL B 1 67 ? -1.638 11.75 9.484 1 98.12 67 VAL B C 1
ATOM 1556 O O . VAL B 1 67 ? -0.723 12.539 9.242 1 98.12 67 VAL B O 1
ATOM 1559 N N . LEU B 1 68 ? -1.456 10.453 9.594 1 98.25 68 L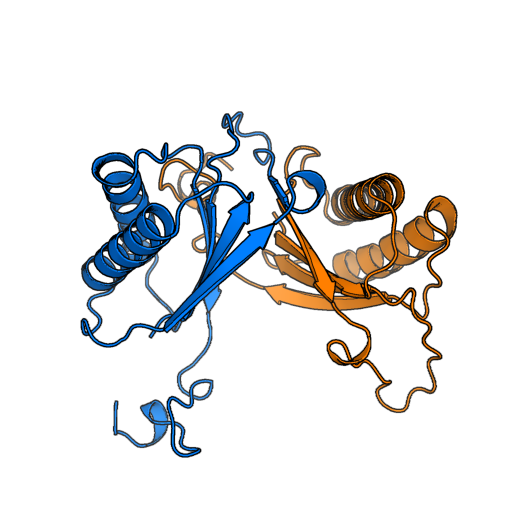EU B N 1
ATOM 1560 C CA . LEU B 1 68 ? -0.224 9.797 9.18 1 98.25 68 LEU B CA 1
ATOM 1561 C C . LEU B 1 68 ? -0.36 9.227 7.77 1 98.25 68 LEU B C 1
ATOM 1563 O O . LEU B 1 68 ? -1.191 8.352 7.523 1 98.25 68 LEU B O 1
ATOM 1567 N N . LEU B 1 69 ? 0.438 9.75 6.867 1 98.69 69 LEU B N 1
ATOM 1568 C CA . LEU B 1 69 ? 0.394 9.32 5.473 1 98.69 69 LEU B CA 1
ATOM 1569 C C . LEU B 1 69 ? 1.687 8.609 5.082 1 98.69 69 LEU B C 1
ATOM 1571 O O . LEU B 1 69 ? 2.766 9.211 5.129 1 98.69 69 LEU B O 1
ATOM 1575 N N . HIS B 1 70 ? 1.542 7.352 4.73 1 98.69 70 HIS B N 1
ATOM 1576 C CA . HIS B 1 70 ? 2.646 6.617 4.121 1 98.69 70 HIS B CA 1
ATOM 1577 C C . HIS B 1 70 ? 2.453 6.484 2.613 1 98.69 70 HIS B C 1
ATOM 1579 O O . HIS B 1 70 ? 1.4 6.031 2.156 1 98.69 70 HIS B O 1
ATOM 1585 N N . VAL B 1 71 ? 3.465 6.859 1.896 1 98.5 71 VAL B N 1
ATOM 1586 C CA . VAL B 1 71 ? 3.4 6.852 0.438 1 98.5 71 VAL B CA 1
ATOM 1587 C C . VAL B 1 71 ? 4.402 5.844 -0.119 1 98.5 71 VAL B C 1
ATOM 1589 O O . VAL B 1 71 ? 5.586 5.883 0.223 1 98.5 71 VAL B O 1
ATOM 1592 N N . VAL B 1 72 ? 3.936 4.879 -0.958 1 98.12 72 VAL B N 1
ATOM 1593 C CA . VAL B 1 72 ? 4.809 4.043 -1.772 1 98.12 72 VAL B CA 1
ATOM 1594 C C . VAL B 1 72 ? 4.848 4.574 -3.203 1 98.12 72 VAL B C 1
ATOM 1596 O O . VAL B 1 72 ? 3.801 4.766 -3.828 1 98.12 72 VAL B O 1
ATOM 1599 N N . SER B 1 73 ? 5.969 4.887 -3.65 1 97.06 73 SER B N 1
ATOM 1600 C CA . SER B 1 73 ? 6.09 5.508 -4.965 1 97.06 73 SER B CA 1
ATOM 1601 C C . SER B 1 73 ? 7.391 5.098 -5.652 1 97.06 73 SER B C 1
ATOM 1603 O O . SER B 1 73 ? 8.344 4.688 -4.988 1 97.06 73 SER B O 1
ATOM 1605 N N . ARG B 1 74 ? 7.355 5.215 -7.066 1 94.56 74 ARG B N 1
ATOM 1606 C CA . ARG B 1 74 ? 8.633 5.309 -7.766 1 94.56 74 ARG B CA 1
ATOM 1607 C C . ARG B 1 74 ? 9.438 6.508 -7.281 1 94.56 74 ARG B C 1
ATOM 1609 O O . ARG B 1 74 ? 8.891 7.41 -6.641 1 94.56 74 ARG B O 1
ATOM 1616 N N . PRO B 1 75 ? 10.773 6.461 -7.555 1 95 75 PRO B N 1
ATOM 1617 C CA . PRO B 1 75 ? 11.586 7.59 -7.09 1 95 75 PRO B CA 1
ATOM 1618 C C . PRO B 1 75 ? 11.07 8.938 -7.605 1 95 75 PRO B C 1
ATOM 1620 O O . PRO B 1 75 ? 10.641 9.031 -8.758 1 95 75 PRO B O 1
ATOM 1623 N N . ARG B 1 76 ? 11.023 9.859 -6.684 1 95.19 76 ARG B N 1
ATOM 1624 C CA . ARG B 1 76 ? 10.727 11.258 -6.984 1 95.19 76 ARG B CA 1
ATOM 1625 C C . ARG B 1 76 ? 11.875 12.164 -6.562 1 95.19 76 ARG B C 1
ATOM 1627 O O . ARG B 1 76 ? 12.578 11.875 -5.598 1 95.19 76 ARG B O 1
ATOM 1634 N N . GLY B 1 77 ? 12.039 13.242 -7.297 1 95.38 77 GLY B N 1
ATOM 1635 C CA . GLY B 1 77 ? 13.07 14.195 -6.926 1 95.38 77 GLY B CA 1
ATOM 1636 C C . GLY B 1 77 ? 12.797 14.891 -5.605 1 95.38 77 GLY B C 1
ATOM 1637 O O . GLY B 1 77 ? 11.648 14.961 -5.164 1 95.38 77 GLY B O 1
ATOM 1638 N N . LYS B 1 78 ? 13.906 15.414 -4.965 1 96.69 78 LYS B N 1
ATOM 1639 C CA . LYS B 1 78 ? 13.805 16.125 -3.688 1 96.69 78 LYS B CA 1
ATOM 1640 C C . LYS B 1 78 ? 12.844 17.297 -3.783 1 96.69 78 LYS B C 1
ATOM 1642 O O . LYS B 1 78 ? 11.992 17.484 -2.906 1 96.69 78 LYS B O 1
ATOM 1647 N N . GLU B 1 79 ? 13 18.016 -4.805 1 97.12 79 GLU B N 1
ATOM 1648 C CA . GLU B 1 79 ? 12.164 19.203 -4.957 1 97.12 79 GLU B CA 1
ATOM 1649 C C . GLU B 1 79 ? 10.688 18.828 -5.105 1 97.12 79 GLU B C 1
ATOM 1651 O O . GLU B 1 79 ? 9.82 19.469 -4.527 1 97.12 79 GLU B O 1
ATOM 1656 N N . ALA B 1 80 ? 10.445 17.812 -5.902 1 96.19 80 ALA B N 1
ATOM 1657 C CA . ALA B 1 80 ? 9.07 17.359 -6.109 1 96.19 80 ALA B CA 1
ATOM 1658 C C . ALA B 1 80 ? 8.438 16.906 -4.797 1 96.19 80 ALA B C 1
ATOM 1660 O O . ALA B 1 80 ? 7.277 17.219 -4.516 1 96.19 80 ALA B O 1
ATOM 1661 N N . LYS B 1 81 ? 9.188 16.172 -3.975 1 97.88 81 LYS B N 1
ATOM 1662 C CA . LYS B 1 81 ? 8.68 15.742 -2.674 1 97.88 81 LYS B CA 1
ATOM 1663 C C . LYS B 1 81 ? 8.383 16.938 -1.778 1 97.88 81 LYS B C 1
ATOM 1665 O O . LYS B 1 81 ? 7.336 16.984 -1.121 1 97.88 81 LYS B O 1
ATOM 1670 N N . GLN B 1 82 ? 9.258 17.859 -1.718 1 98.25 82 GLN B N 1
ATOM 1671 C CA . GLN B 1 82 ? 9.062 19.047 -0.885 1 98.25 82 GLN B CA 1
ATOM 1672 C C . GLN B 1 82 ? 7.836 19.844 -1.335 1 98.25 82 GLN B C 1
ATOM 1674 O O . GLN B 1 82 ? 7.074 20.344 -0.504 1 98.25 82 GLN B O 1
ATOM 1679 N N . GLU B 1 83 ? 7.727 19.922 -2.615 1 97.94 83 GLU B N 1
ATOM 1680 C CA . GLU B 1 83 ? 6.535 20.562 -3.148 1 97.94 83 GLU B CA 1
ATOM 1681 C C . GLU B 1 83 ? 5.27 19.828 -2.732 1 97.94 83 GLU B C 1
ATOM 1683 O O . GLU B 1 83 ? 4.27 20.453 -2.371 1 97.94 83 GLU B O 1
ATOM 1688 N N . PHE B 1 84 ? 5.301 18.547 -2.785 1 98.44 84 PHE B N 1
ATOM 1689 C CA . PHE B 1 84 ? 4.164 17.734 -2.377 1 98.44 84 PHE B CA 1
ATOM 1690 C C . PHE B 1 84 ? 3.83 17.969 -0.909 1 98.44 84 PHE B C 1
ATOM 1692 O O . PHE B 1 84 ? 2.664 18.156 -0.553 1 98.44 84 PHE B O 1
ATOM 1699 N N . TYR B 1 85 ? 4.844 17.984 -0.053 1 98.62 85 TYR B N 1
ATOM 1700 C CA . TYR B 1 85 ? 4.605 18.219 1.367 1 98.62 85 TYR B CA 1
ATOM 1701 C C . TYR B 1 85 ? 3.891 19.547 1.587 1 98.62 85 TYR B C 1
ATOM 1703 O O . TYR B 1 85 ? 2.881 19.609 2.295 1 98.62 85 TYR B O 1
ATOM 1711 N N . ARG B 1 86 ? 4.379 20.547 0.934 1 98.56 86 ARG B N 1
ATOM 1712 C CA . ARG B 1 86 ? 3.82 21.875 1.085 1 98.56 86 ARG B CA 1
ATOM 1713 C C . ARG B 1 86 ? 2.393 21.938 0.553 1 98.56 86 ARG B C 1
ATOM 1715 O O . ARG B 1 86 ? 1.487 22.406 1.244 1 98.56 86 ARG B O 1
ATOM 1722 N N . ASN B 1 87 ? 2.232 21.484 -0.667 1 98.56 87 ASN B N 1
ATOM 1723 C CA . ASN B 1 87 ? 0.917 21.531 -1.296 1 98.56 87 ASN B CA 1
ATOM 1724 C C . ASN B 1 87 ? -0.112 20.734 -0.49 1 98.56 87 ASN B C 1
ATOM 1726 O O . ASN B 1 87 ? -1.248 21.188 -0.32 1 98.56 87 ASN B O 1
ATOM 1730 N N . LEU B 1 88 ? 0.285 19.578 -0.037 1 98.69 88 LEU B N 1
ATOM 1731 C CA . LEU B 1 88 ? -0.616 18.734 0.745 1 98.69 88 LEU B CA 1
ATOM 1732 C C . LEU B 1 88 ? -1.068 19.453 2.012 1 98.69 88 LEU B C 1
ATOM 1734 O O . LEU B 1 88 ? -2.268 19.547 2.281 1 98.69 88 LEU B O 1
ATOM 1738 N N . CYS B 1 89 ? -0.161 20 2.789 1 98.5 89 CYS B N 1
ATOM 1739 C CA . CYS B 1 89 ? -0.486 20.672 4.039 1 98.5 89 CYS B CA 1
ATOM 1740 C C . CYS B 1 89 ? -1.36 21.891 3.787 1 98.5 89 CYS B C 1
ATOM 1742 O O . CYS B 1 89 ? -2.346 22.109 4.492 1 98.5 89 CYS B O 1
ATOM 1744 N N . ASP B 1 90 ? -0.969 22.656 2.764 1 98.56 90 ASP B N 1
ATOM 1745 C CA . ASP B 1 90 ? -1.753 23.844 2.434 1 98.56 90 ASP B CA 1
ATOM 1746 C C . ASP B 1 90 ? -3.189 23.469 2.076 1 98.56 90 ASP B C 1
ATOM 1748 O O . ASP B 1 90 ? -4.137 24.094 2.574 1 98.56 90 ASP B O 1
ATOM 1752 N N . ASP B 1 91 ? -3.326 22.547 1.232 1 98.69 91 ASP B N 1
ATOM 1753 C CA . ASP B 1 91 ? -4.648 22.141 0.76 1 98.69 91 ASP B CA 1
ATOM 1754 C C . ASP B 1 91 ? -5.477 21.547 1.893 1 98.69 91 ASP B C 1
ATOM 1756 O O . ASP B 1 91 ? -6.668 21.844 2.023 1 98.69 91 ASP B O 1
ATOM 1760 N N . LEU B 1 92 ? -4.883 20.641 2.703 1 98.75 92 LEU B N 1
ATOM 1761 C CA . LEU B 1 92 ? -5.609 20.016 3.803 1 98.75 92 LEU B CA 1
ATOM 1762 C C . LEU B 1 92 ? -6.078 21.062 4.809 1 98.75 92 LEU B C 1
ATOM 1764 O O . LEU B 1 92 ? -7.176 20.969 5.355 1 98.75 92 LEU B O 1
ATOM 1768 N N . GLN B 1 93 ? -5.238 22.016 5.094 1 98.56 93 GLN B N 1
ATOM 1769 C CA . GLN B 1 93 ? -5.641 23.109 5.984 1 98.56 93 GLN B CA 1
ATOM 1770 C C . GLN B 1 93 ? -6.812 23.891 5.402 1 98.56 93 GLN B C 1
ATOM 1772 O O . GLN B 1 93 ? -7.816 24.125 6.082 1 98.56 93 GLN B O 1
ATOM 1777 N N . ALA B 1 94 ? -6.719 24.312 4.199 1 98.69 94 ALA B N 1
ATOM 1778 C CA . ALA B 1 94 ? -7.695 25.188 3.557 1 98.69 94 ALA B CA 1
ATOM 1779 C C . ALA B 1 94 ? -9.031 24.469 3.369 1 98.69 94 ALA B C 1
ATOM 1781 O O . ALA B 1 94 ? -10.094 25.062 3.576 1 98.69 94 ALA B O 1
ATOM 1782 N N . LYS B 1 95 ? -9.016 23.219 2.992 1 98.56 95 LYS B N 1
ATOM 1783 C CA . LYS B 1 95 ? -10.234 22.547 2.559 1 98.56 95 LYS B CA 1
ATOM 1784 C C . LYS B 1 95 ? -10.789 21.656 3.666 1 98.56 95 LYS B C 1
ATOM 1786 O O . LYS B 1 95 ? -12 21.438 3.746 1 98.56 95 LYS B O 1
ATOM 1791 N N . CYS B 1 96 ? -9.906 21.094 4.504 1 98.25 96 CYS B N 1
ATOM 1792 C CA . CYS B 1 96 ? -10.352 20.094 5.469 1 98.25 96 CYS B CA 1
ATOM 1793 C C . CYS B 1 96 ? -10.195 20.609 6.895 1 98.25 96 CYS B C 1
ATOM 1795 O O . CYS B 1 96 ? -10.617 19.953 7.848 1 98.25 96 CYS B O 1
ATOM 1797 N N . GLY B 1 97 ? -9.5 21.688 7.074 1 98 97 GLY B N 1
ATOM 1798 C CA . GLY B 1 97 ? -9.273 22.219 8.406 1 98 97 GLY B CA 1
ATOM 1799 C C . GLY B 1 97 ? -8.242 21.438 9.195 1 98 97 GLY B C 1
ATOM 1800 O O . GLY B 1 97 ? -8.25 21.453 10.43 1 98 97 GLY B O 1
ATOM 1801 N N . ILE B 1 98 ? -7.441 20.703 8.562 1 98.25 98 ILE B N 1
ATOM 1802 C CA . ILE B 1 98 ? -6.383 19.938 9.211 1 98.25 98 ILE B CA 1
ATOM 1803 C C . ILE B 1 98 ? -5.113 20.797 9.289 1 98.25 98 ILE B C 1
ATOM 1805 O O . ILE B 1 98 ? -4.562 21.188 8.266 1 98.25 98 ILE B O 1
ATOM 1809 N N . ALA B 1 99 ? -4.684 21.047 10.508 1 97.69 99 ALA B N 1
ATOM 1810 C CA . ALA B 1 99 ? -3.504 21.891 10.719 1 97.69 99 ALA B CA 1
ATOM 1811 C C . ALA B 1 99 ? -2.254 21.219 10.156 1 97.69 99 ALA B C 1
ATOM 1813 O O . ALA B 1 99 ? -2.09 20 10.273 1 97.69 99 ALA B O 1
ATOM 1814 N N . PRO B 1 100 ? -1.296 22.031 9.609 1 97.62 100 PRO B N 1
ATOM 1815 C CA . PRO B 1 100 ? -0.049 21.453 9.109 1 97.62 100 PRO B CA 1
ATOM 1816 C C . PRO B 1 100 ? 0.696 20.641 10.172 1 97.62 100 PRO B C 1
ATOM 1818 O O . PRO B 1 100 ? 1.375 19.672 9.844 1 97.62 100 PRO B O 1
ATOM 1821 N N . SER B 1 101 ? 0.574 21.031 11.422 1 96.06 101 SER B N 1
ATOM 1822 C CA . SER B 1 101 ? 1.223 20.312 12.508 1 96.06 101 SER B CA 1
ATOM 1823 C C . SER B 1 101 ? 0.662 18.906 12.656 1 96.06 101 SER B C 1
ATOM 1825 O O . SER B 1 101 ? 1.29 18.047 13.273 1 96.06 101 SER B O 1
ATOM 1827 N N . ASP B 1 102 ? -0.479 18.625 12.086 1 96.88 102 ASP B N 1
ATOM 1828 C CA . ASP B 1 102 ? -1.169 17.359 12.273 1 96.88 102 ASP B CA 1
ATOM 1829 C C . ASP B 1 102 ? -0.938 16.438 11.078 1 96.88 102 ASP B C 1
ATOM 1831 O O . ASP B 1 102 ? -1.647 15.438 10.906 1 96.88 102 ASP B O 1
ATOM 1835 N N . VAL B 1 103 ? 0.004 16.75 10.266 1 97.88 103 VAL B N 1
ATOM 1836 C CA . VAL B 1 103 ? 0.273 15.914 9.094 1 97.88 103 VAL B CA 1
ATOM 1837 C C . VAL B 1 103 ? 1.7 15.375 9.156 1 97.88 103 VAL B C 1
ATOM 1839 O O . VAL B 1 103 ? 2.658 16.141 9.25 1 97.88 103 VAL B O 1
ATOM 1842 N N . MET B 1 104 ? 1.854 14.125 9.18 1 97.81 104 MET B N 1
ATOM 1843 C CA . MET B 1 104 ? 3.145 13.461 9.047 1 97.81 104 MET B CA 1
ATOM 1844 C C . MET B 1 104 ? 3.174 12.578 7.805 1 97.81 104 MET B C 1
ATOM 1846 O O . MET B 1 104 ? 2.232 11.82 7.551 1 97.81 104 MET B O 1
ATOM 1850 N N . ILE B 1 105 ? 4.262 12.68 7.062 1 98.19 105 ILE B N 1
ATOM 1851 C CA . ILE B 1 105 ? 4.363 11.961 5.797 1 98.19 105 ILE B CA 1
ATOM 1852 C C . ILE B 1 105 ? 5.637 11.117 5.785 1 98.19 105 ILE B C 1
ATOM 1854 O O . ILE B 1 105 ? 6.699 11.578 6.211 1 98.19 105 ILE B O 1
ATOM 1858 N N . SER B 1 106 ? 5.523 9.938 5.309 1 97.94 106 SER B N 1
ATOM 1859 C CA . SER B 1 106 ? 6.66 9.055 5.07 1 97.94 106 SER B CA 1
ATOM 1860 C C . SER B 1 106 ? 6.598 8.438 3.678 1 97.94 106 SER B C 1
ATOM 1862 O O . SER B 1 106 ? 5.523 8.055 3.209 1 97.94 106 SER B O 1
ATOM 1864 N N . PHE B 1 107 ? 7.82 8.289 3.047 1 97.31 107 PHE B N 1
ATOM 1865 C CA . PHE B 1 107 ? 7.914 7.691 1.718 1 97.31 107 PHE B CA 1
ATOM 1866 C C . PHE B 1 107 ? 8.688 6.379 1.766 1 97.31 107 PHE B C 1
ATOM 1868 O O . PHE B 1 107 ? 9.688 6.266 2.477 1 97.31 107 PHE B O 1
ATOM 1875 N N . THR B 1 108 ? 8.211 5.422 0.996 1 97.5 108 THR B N 1
ATOM 1876 C CA . THR B 1 108 ? 8.984 4.27 0.547 1 97.5 108 THR B CA 1
ATOM 1877 C C . THR B 1 108 ? 9.062 4.23 -0.977 1 97.5 108 THR B C 1
ATOM 1879 O O . THR B 1 108 ? 8.031 4.309 -1.656 1 97.5 108 THR B O 1
ATOM 1882 N N . GLU B 1 109 ? 10.289 4.145 -1.433 1 96.62 109 GLU B N 1
ATOM 1883 C CA . GLU B 1 109 ? 10.453 4.109 -2.883 1 96.62 109 GLU B CA 1
ATOM 1884 C C . GLU B 1 109 ? 10.602 2.68 -3.391 1 96.62 109 GLU B C 1
ATOM 1886 O O . GLU B 1 109 ? 11.125 1.817 -2.682 1 96.62 109 GLU B O 1
ATOM 1891 N N . ASN B 1 110 ? 10.039 2.428 -4.617 1 96.31 110 ASN B N 1
ATOM 1892 C CA . ASN B 1 110 ? 10.266 1.173 -5.324 1 96.31 110 ASN B CA 1
ATOM 1893 C C . ASN B 1 110 ? 10.445 1.4 -6.824 1 96.31 110 ASN B C 1
ATOM 1895 O O . ASN B 1 110 ? 10.656 2.531 -7.266 1 96.31 110 ASN B O 1
ATOM 1899 N N . GLY B 1 111 ? 10.594 0.257 -7.598 1 94.19 111 GLY B N 1
ATOM 1900 C CA . GLY B 1 111 ? 10.938 0.366 -9.008 1 94.19 111 GLY B CA 1
ATOM 1901 C C . GLY B 1 111 ? 9.797 -0.017 -9.93 1 94.19 111 GLY B C 1
ATOM 1902 O O . GLY B 1 111 ? 8.734 -0.431 -9.469 1 94.19 111 GLY B O 1
ATOM 1903 N N . ASP B 1 112 ? 10.039 0.132 -11.219 1 94.5 112 ASP B N 1
ATOM 1904 C CA . ASP B 1 112 ? 9.023 -0.122 -12.234 1 94.5 112 ASP B CA 1
ATOM 1905 C C . ASP B 1 112 ? 8.5 -1.555 -12.148 1 94.5 112 ASP B C 1
ATOM 1907 O O . ASP B 1 112 ? 7.309 -1.803 -12.352 1 94.5 112 ASP B O 1
ATOM 1911 N N . GLU B 1 113 ? 9.359 -2.469 -11.852 1 96 113 GLU B N 1
ATOM 1912 C CA . GLU B 1 113 ? 9.008 -3.885 -11.812 1 96 113 GLU B CA 1
ATOM 1913 C C . GLU B 1 113 ? 8.188 -4.215 -10.57 1 96 113 GLU B C 1
ATOM 1915 O O . GLU B 1 113 ? 7.688 -5.332 -10.43 1 96 113 GLU B O 1
ATOM 1920 N N . ASP B 1 114 ? 7.996 -3.268 -9.703 1 97.06 114 ASP B N 1
ATOM 1921 C CA . ASP B 1 114 ? 7.367 -3.506 -8.406 1 97.06 114 ASP B CA 1
ATOM 1922 C C . ASP B 1 114 ? 5.883 -3.148 -8.445 1 97.06 114 ASP B C 1
ATOM 1924 O O . ASP B 1 114 ? 5.258 -2.967 -7.398 1 97.06 114 ASP B O 1
ATOM 1928 N N . TRP B 1 115 ? 5.406 -3.037 -9.719 1 95.94 115 TRP B N 1
ATOM 1929 C CA . TRP B 1 115 ? 4.008 -2.648 -9.867 1 95.94 115 TRP B CA 1
ATOM 1930 C C . TRP B 1 115 ? 3.295 -3.555 -10.867 1 95.94 115 TRP B C 1
ATOM 1932 O O . TRP B 1 115 ? 3.773 -3.756 -11.984 1 95.94 115 TRP B O 1
ATOM 1942 N N . SER B 1 116 ? 2.211 -4.066 -10.445 1 96.81 116 SER B N 1
ATOM 1943 C CA . SER B 1 116 ? 1.168 -4.594 -11.32 1 96.81 116 SER B CA 1
ATOM 1944 C C . SER B 1 116 ? -0.172 -3.916 -11.047 1 96.81 116 SER B C 1
ATOM 1946 O O . SER B 1 116 ? -0.779 -4.125 -10 1 96.81 116 SER B O 1
ATOM 1948 N N . PHE B 1 117 ? -0.7 -3.18 -11.953 1 95.38 117 PHE B N 1
ATOM 1949 C CA . PHE B 1 117 ? -1.915 -2.402 -11.742 1 95.38 117 PHE B CA 1
ATOM 1950 C C . PHE B 1 117 ? -3.15 -3.223 -12.094 1 95.38 117 PHE B C 1
ATOM 1952 O O . PHE B 1 117 ? -4.273 -2.83 -11.773 1 95.38 117 PHE B O 1
ATOM 1959 N N . GLY B 1 118 ? -2.887 -4.324 -12.727 1 95.56 118 GLY B N 1
ATOM 1960 C CA . GLY B 1 118 ? -3.949 -5.223 -13.156 1 95.56 118 GLY B CA 1
ATOM 1961 C C . GLY B 1 118 ? -3.506 -6.215 -14.211 1 95.56 118 GLY B C 1
ATOM 1962 O O . GLY B 1 118 ? -2.436 -6.059 -14.805 1 95.56 118 GLY B O 1
ATOM 1963 N N . TYR B 1 119 ? -4.297 -7.277 -14.289 1 96 119 TYR B N 1
ATOM 1964 C CA . TYR B 1 119 ? -4.176 -8.297 -15.32 1 96 119 TYR B CA 1
ATOM 1965 C C . TYR B 1 119 ? -2.865 -9.07 -15.18 1 96 119 TYR B C 1
ATOM 1967 O O . TYR B 1 119 ? -2.354 -9.625 -16.156 1 96 119 TYR B O 1
ATOM 1975 N N . GLY B 1 120 ? -2.275 -9.008 -14.055 1 95.81 120 GLY B N 1
ATOM 1976 C CA . GLY B 1 120 ? -1.066 -9.781 -13.805 1 95.81 120 GLY B CA 1
ATOM 1977 C C . GLY B 1 120 ? 0.118 -9.312 -14.633 1 95.81 120 GLY B C 1
ATOM 1978 O O . GLY B 1 120 ? 0.985 -10.109 -14.992 1 95.81 120 GLY B O 1
ATOM 1979 N N . ARG B 1 121 ? 0.107 -8.062 -14.961 1 96.06 121 ARG B N 1
ATOM 1980 C CA . ARG B 1 121 ? 1.177 -7.508 -15.781 1 96.06 121 ARG B CA 1
ATOM 1981 C C . ARG B 1 121 ? 1.868 -6.352 -15.07 1 96.06 121 ARG B C 1
ATOM 1983 O O . ARG B 1 121 ? 1.226 -5.586 -14.352 1 96.06 121 ARG B O 1
ATOM 1990 N N . ALA B 1 122 ? 3.162 -6.332 -15.352 1 96.25 122 ALA B N 1
ATOM 1991 C CA . ALA B 1 122 ? 3.906 -5.145 -14.938 1 96.25 122 ALA B CA 1
ATOM 1992 C C . ALA B 1 122 ? 3.857 -4.062 -16.016 1 96.25 122 ALA B C 1
ATOM 1994 O O . ALA B 1 122 ? 4.777 -3.941 -16.828 1 96.25 122 ALA B O 1
ATOM 1995 N N . GLN B 1 123 ? 2.977 -3.164 -15.906 1 94.75 123 GLN B N 1
ATOM 1996 C CA . GLN B 1 123 ? 2.633 -2.289 -17.016 1 94.75 123 GLN B CA 1
ATOM 1997 C C . GLN B 1 123 ? 3.758 -1.302 -17.312 1 94.75 123 GLN B C 1
ATOM 1999 O O . GLN B 1 123 ? 3.902 -0.835 -18.438 1 94.75 123 GLN B O 1
ATOM 2004 N N . PHE B 1 124 ? 4.637 -0.981 -16.344 1 92.62 124 PHE B N 1
ATOM 2005 C CA . PHE B 1 124 ? 5.797 -0.132 -16.594 1 92.62 124 PHE B CA 1
ATOM 2006 C C . PHE B 1 124 ? 6.82 -0.854 -17.469 1 92.62 124 PHE B C 1
ATOM 2008 O O . PHE B 1 124 ? 7.57 -0.217 -18.203 1 92.62 124 PHE B O 1
ATOM 2015 N N . LEU B 1 125 ? 6.773 -2.168 -17.359 1 93.94 125 LEU B N 1
ATOM 2016 C CA . LEU B 1 125 ? 7.762 -2.949 -18.094 1 93.94 125 LEU B CA 1
ATOM 2017 C C . LEU B 1 125 ? 7.254 -3.303 -19.484 1 93.94 125 LEU B C 1
ATOM 2019 O O . LEU B 1 125 ? 8.047 -3.502 -20.406 1 93.94 125 LEU B O 1
ATOM 2023 N N . THR B 1 126 ? 5.945 -3.383 -19.625 1 92.31 126 THR B N 1
ATOM 2024 C CA . THR B 1 126 ? 5.355 -3.801 -20.891 1 92.31 126 THR B CA 1
ATOM 2025 C C . THR B 1 126 ? 5.234 -2.617 -21.844 1 92.31 126 THR B C 1
ATOM 2027 O O . THR B 1 126 ? 4.883 -2.791 -23.016 1 92.31 126 THR B O 1
ATOM 2030 N N . GLY B 1 127 ? 5.492 -1.413 -21.422 1 89.12 127 GLY B N 1
ATOM 2031 C CA . GLY B 1 127 ? 5.402 -0.224 -22.25 1 89.12 127 GLY B CA 1
ATOM 2032 C C . GLY B 1 127 ? 4.012 0.383 -22.266 1 89.12 127 GLY B C 1
ATOM 2033 O O . GLY B 1 127 ? 3.746 1.32 -23.031 1 89.12 127 GLY B O 1
ATOM 2034 N N . GLU B 1 128 ? 3.148 -0.169 -21.547 1 90.25 128 GLU B N 1
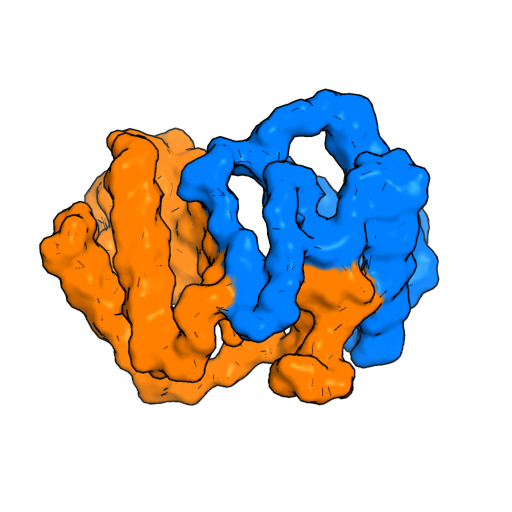ATOM 2035 C CA . GLU B 1 128 ? 1.795 0.372 -21.484 1 90.25 128 GLU B CA 1
ATOM 2036 C C . GLU B 1 128 ? 1.766 1.695 -20.719 1 90.25 128 GLU B C 1
ATOM 2038 O O . GLU B 1 128 ? 0.815 2.471 -20.844 1 90.25 128 GLU B O 1
ATOM 2043 N N . LEU B 1 129 ? 2.848 1.866 -19.875 1 87.31 129 LEU B N 1
ATOM 2044 C CA . LEU B 1 129 ? 3.018 3.115 -19.141 1 87.31 129 LEU B CA 1
ATOM 2045 C C . LEU B 1 129 ? 4.441 3.645 -19.297 1 87.31 129 LEU B C 1
ATOM 2047 O O . LEU B 1 129 ? 5.375 2.871 -19.516 1 87.31 129 LEU B O 1
#